Protein AF-0000000069708834 (afdb_homodimer)

Radius of gyration: 18.84 Å; Cα contacts (8 Å, |Δi|>4): 931; chains: 2; bounding box: 53×54×40 Å

Organism: NCBI:txid1604004

pLDDT: mean 95.76, std 3.75, range [79.62, 98.88]

Nearest PDB structures (foldseek):
  1u5w-assembly1_B  TM=9.305E-01  e=2.871E-18  Escherichia coli
  1u14-assembly1_A  TM=9.191E-01  e=1.392E-17  Salmonella enterica subsp. enterica serovar Typhimurium
  1u5w-assembly1_A  TM=9.156E-01  e=4.548E-17  Escherichia coli
  1u5w-assembly4_G  TM=9.096E-01  e=4.857E-17  Escherichia coli
  1zwy-assembly2_D  TM=8.555E-01  e=1.391E-15  Vibrio cholerae

InterPro domains:
  IPR002786 Inosine/xanthosine triphosphatase [MF_00648] (1-171)
  IPR002786 Inosine/xanthosine triphosphatase [TIGR00258] (5-166)
  IPR026533 Non-canonical purine NTP phosphatase/PRRC1 [PF01931] (3-168)
  IPR029001 Inosine triphosphate pyrophosphatase-like [G3DSA:3.90.950.10] (1-171)
  IPR029001 Inosine triphosphate pyrophosphatase-like [SSF52972] (1-168)
  IPR050299 YjjX NTPase [PTHR34699] (1-170)

Secondary structure (DSSP, 8-state):
-EEEES---HHHHHHHHHHHGGG-SEEEE-----SS-SS-BHHHHHHHHHHHHHHHHHHHHT-SEEEEEEEEEEE-TT--SEEEEEEEEEESSS-EEEEE--EEEPPHHHHHHHHTT--HHHHHHHHHT-S-GGGTTHHHHHHTTTSS-HHHHHHHHHHHHHGGGT-GGG-/-EEEES---HHHHHHHHHHHGGG-SEEEE-----SS-SS-BHHHHHHHHHHHHHHHHHHHHT-SEEEEEEEEEEE-TT--SEEEEEEEEEESSS-EEEEE--EEEPPHHHHHHHHTT--HHHHHHHHHT-S-GGGTTHHHHHHTTTSS-HHHHHHHHHHHHHGGGT-GGG-

Solvent-accessible surface area (backbone atoms only — not comparable to full-atom values): 16149 Å² total; per-residue (Å²): 72,37,35,12,28,21,38,74,52,64,48,61,48,52,14,44,47,64,49,51,45,85,59,40,82,42,79,42,64,35,85,55,73,37,86,53,62,96,63,23,60,30,59,35,42,12,41,47,19,2,43,38,9,5,57,50,13,19,64,75,58,70,31,57,27,4,31,6,73,21,58,27,34,28,73,43,66,78,53,89,53,42,22,42,38,35,25,14,17,28,24,61,87,80,57,76,21,48,12,20,17,37,27,32,60,41,33,65,76,56,35,54,45,37,73,70,69,47,46,61,50,66,49,51,15,61,76,68,72,53,78,62,38,69,75,56,44,24,70,51,11,59,38,30,70,55,74,43,37,36,42,58,35,48,18,43,4,38,33,30,4,43,16,56,80,65,27,76,67,59,106,73,38,34,13,28,21,38,72,52,64,48,60,47,51,15,45,48,63,48,53,45,85,60,38,82,42,80,42,65,34,86,54,72,38,88,54,63,95,63,21,61,31,61,34,43,13,41,48,18,2,41,39,10,5,56,50,14,18,64,74,57,71,31,60,26,3,31,7,72,21,57,26,34,29,72,42,67,78,52,89,52,40,21,43,38,34,24,13,17,29,24,63,86,81,57,75,20,46,12,19,16,39,27,32,60,43,32,62,75,56,37,53,44,38,74,72,69,46,47,62,51,65,49,50,15,61,76,68,72,52,79,61,38,70,76,57,43,23,68,52,10,58,39,29,71,56,73,43,36,34,42,59,36,47,19,43,4,38,31,29,5,43,15,57,80,64,26,77,66,59,106

Sequence (342 aa):
MRVAVGSENPVKRAATERAVGDRAVAIDAVAVDSGVPDQPWGDEQTVQGARTRAERAVSVGGADRGVGIEGGVARVPGASGLFLVMWAAVTDGDAVGLGAGPRLELPDRIADRVEDGEELGPVMDDVLDTTGVAQREGAAGVLTDGIVTREDALYQAVAAAFARFLSDQYEMRVAVGSENPVKRAATERAVGDRAVAIDAVAVDSGVPDQPWGDEQTVQGARTRAERAVSVGGADRGVGIEGGVARVPGASGLFLVMWAAVTDGDAVGLGAGPRLELPDRIADRVEDGEELGPVMDDVLDTTGVAQREGAAGVLTDGIVTREDALYQAVAAAFARFLSDQYE

Structure (mmCIF, N/CA/C/O backbone):
data_AF-0000000069708834-model_v1
#
loop_
_entity.id
_entity.type
_entity.pdbx_description
1 polymer 'Probable inosine/xanthosine triphosphatase'
#
loop_
_atom_site.group_PDB
_atom_site.id
_atom_site.type_symbol
_atom_site.label_atom_id
_atom_site.label_alt_id
_atom_site.label_comp_id
_atom_site.label_asym_id
_atom_site.label_entity_id
_atom_site.label_seq_id
_atom_site.pdbx_PDB_ins_code
_atom_site.Cartn_x
_atom_site.Cartn_y
_atom_site.Cartn_z
_atom_site.occupancy
_atom_site.B_iso_or_equiv
_atom_site.auth_seq_id
_atom_site.auth_comp_id
_atom_site.auth_asym_id
_atom_site.auth_atom_id
_atom_site.pdbx_PDB_model_num
ATOM 1 N N . MET A 1 1 ? 3.65 -15.344 -21.047 1 94.75 1 MET A N 1
ATOM 2 C CA . MET A 1 1 ? 3.299 -16.391 -20.094 1 94.75 1 MET A CA 1
ATOM 3 C C . MET A 1 1 ? 1.791 -16.453 -19.875 1 94.75 1 MET A C 1
ATOM 5 O O . MET A 1 1 ? 1.08 -15.492 -20.188 1 94.75 1 MET A O 1
ATOM 9 N N . ARG A 1 2 ? 1.312 -17.578 -19.453 1 97.69 2 ARG A N 1
ATOM 10 C CA . ARG A 1 2 ? -0.084 -17.703 -19.047 1 97.69 2 ARG A CA 1
ATOM 11 C C . ARG A 1 2 ? -0.25 -17.453 -17.562 1 97.69 2 ARG A C 1
ATOM 13 O O . ARG A 1 2 ? 0.501 -17.984 -16.75 1 97.69 2 ARG A O 1
ATOM 20 N N . VAL A 1 3 ? -1.271 -16.609 -17.25 1 98.5 3 VAL A N 1
ATOM 21 C CA . VAL A 1 3 ? -1.513 -16.234 -15.859 1 98.5 3 VAL A CA 1
ATOM 22 C C . VAL A 1 3 ? -2.928 -16.656 -15.453 1 98.5 3 VAL A C 1
ATOM 24 O O . VAL A 1 3 ? -3.877 -16.469 -16.219 1 98.5 3 VAL A O 1
ATOM 27 N N . ALA A 1 4 ? -3.047 -17.281 -14.328 1 98.75 4 ALA A N 1
ATOM 28 C CA . ALA A 1 4 ? -4.352 -17.578 -13.75 1 98.75 4 ALA A CA 1
ATOM 29 C C . ALA A 1 4 ? -4.617 -16.734 -12.508 1 98.75 4 ALA A C 1
ATOM 31 O O . ALA A 1 4 ? -3.816 -16.734 -11.57 1 98.75 4 ALA A O 1
ATOM 32 N N . VAL A 1 5 ? -5.73 -16.047 -12.484 1 98.81 5 VAL A N 1
ATOM 33 C CA . VAL A 1 5 ? -6.141 -15.25 -11.336 1 98.81 5 VAL A CA 1
ATOM 34 C C . VAL A 1 5 ? -7.156 -16.031 -10.508 1 98.81 5 VAL A C 1
ATOM 36 O O . VAL A 1 5 ? -8.195 -16.453 -11.016 1 98.81 5 VAL A O 1
ATOM 39 N N . GLY A 1 6 ? -6.859 -16.234 -9.203 1 98.56 6 GLY A N 1
ATOM 40 C CA . GLY A 1 6 ? -7.719 -17 -8.32 1 98.56 6 GLY A CA 1
ATOM 41 C C . GLY A 1 6 ? -8.945 -16.234 -7.863 1 98.56 6 GLY A C 1
ATOM 42 O O . GLY A 1 6 ? -9.234 -16.188 -6.664 1 98.56 6 GLY A O 1
ATOM 43 N N . SER A 1 7 ? -9.648 -15.609 -8.727 1 97.44 7 SER A N 1
ATOM 44 C CA . SER A 1 7 ? -10.883 -14.859 -8.477 1 97.44 7 SER A CA 1
ATOM 45 C C . SER A 1 7 ? -11.609 -14.555 -9.781 1 97.44 7 SER A C 1
ATOM 47 O O . SER A 1 7 ? -10.984 -14.242 -10.797 1 97.44 7 SER A O 1
ATOM 49 N N . GLU A 1 8 ? -12.906 -14.516 -9.773 1 95.81 8 GLU A N 1
ATOM 50 C CA . GLU A 1 8 ? -13.695 -14.133 -10.945 1 95.81 8 GLU A CA 1
ATOM 51 C C . GLU A 1 8 ? -14.078 -12.656 -10.891 1 95.81 8 GLU A C 1
ATOM 53 O O . GLU A 1 8 ? -14.805 -12.172 -11.758 1 95.81 8 GLU A O 1
ATOM 58 N N . ASN A 1 9 ? -13.68 -11.969 -9.812 1 94.06 9 ASN A N 1
ATOM 59 C CA . ASN A 1 9 ? -13.898 -10.531 -9.719 1 94.06 9 ASN A CA 1
ATOM 60 C C . ASN A 1 9 ? -13.203 -9.781 -10.852 1 94.06 9 ASN A C 1
ATOM 62 O O . ASN A 1 9 ? -11.977 -9.836 -10.969 1 94.06 9 ASN A O 1
ATOM 66 N N . PRO A 1 10 ? -13.953 -9.047 -11.672 1 95.31 10 PRO A N 1
ATOM 67 C CA . PRO A 1 10 ? -13.359 -8.422 -12.852 1 95.31 10 PRO A CA 1
ATOM 68 C C . PRO A 1 10 ? -12.297 -7.383 -12.492 1 95.31 10 PRO A C 1
ATOM 70 O O . PRO A 1 10 ? -11.344 -7.18 -13.25 1 95.31 10 PRO A O 1
ATOM 73 N N . VAL A 1 11 ? -12.406 -6.707 -11.367 1 95.75 11 VAL A N 1
ATOM 74 C CA . VAL A 1 11 ? -11.445 -5.676 -10.969 1 95.75 11 VAL A CA 1
ATOM 75 C C . VAL A 1 11 ? -10.102 -6.32 -10.648 1 95.75 11 VAL A C 1
ATOM 77 O O . VAL A 1 11 ? -9.047 -5.762 -10.961 1 95.75 11 VAL A O 1
ATOM 80 N N . LYS A 1 12 ? -10.18 -7.52 -10.055 1 97.44 12 LYS A N 1
ATOM 81 C CA . LYS A 1 12 ? -8.953 -8.234 -9.727 1 97.44 12 LYS A CA 1
ATOM 82 C C . LYS A 1 12 ? -8.234 -8.711 -10.984 1 97.44 12 LYS A C 1
ATOM 84 O O . LYS A 1 12 ? -7.008 -8.648 -11.07 1 97.44 12 LYS A O 1
ATOM 89 N N . ARG A 1 13 ? -8.992 -9.18 -11.914 1 97.44 13 ARG A N 1
ATOM 90 C CA . ARG A 1 13 ? -8.406 -9.578 -13.188 1 97.44 13 ARG A CA 1
ATOM 91 C C . ARG A 1 13 ? -7.777 -8.383 -13.898 1 97.44 13 ARG A C 1
ATOM 93 O O . ARG A 1 13 ? -6.668 -8.492 -14.43 1 97.44 13 ARG A O 1
ATOM 100 N N . ALA A 1 14 ? -8.461 -7.246 -13.914 1 97.25 14 ALA A N 1
ATOM 101 C CA . ALA A 1 14 ? -7.961 -6.039 -14.57 1 97.25 14 ALA A CA 1
ATOM 102 C C . ALA A 1 14 ? -6.672 -5.551 -13.914 1 97.25 14 ALA A C 1
ATOM 104 O O . ALA A 1 14 ? -5.73 -5.152 -14.609 1 97.25 14 ALA A O 1
ATOM 105 N N . ALA A 1 15 ? -6.664 -5.555 -12.586 1 97.75 15 ALA A N 1
ATOM 106 C CA . ALA A 1 15 ? -5.465 -5.168 -11.852 1 97.75 15 ALA A CA 1
ATOM 107 C C . ALA A 1 15 ? -4.277 -6.047 -12.234 1 97.75 15 ALA A C 1
ATOM 109 O O . ALA A 1 15 ? -3.164 -5.555 -12.422 1 97.75 15 ALA A O 1
ATOM 110 N N . THR A 1 16 ? -4.543 -7.332 -12.391 1 98.56 16 THR A N 1
ATOM 111 C CA . THR A 1 16 ? -3.504 -8.289 -12.766 1 98.56 16 THR A CA 1
ATOM 112 C C . THR A 1 16 ? -3.014 -8.016 -14.188 1 98.56 16 THR A C 1
ATOM 114 O O . THR A 1 16 ? -1.809 -8 -14.438 1 98.56 16 THR A O 1
ATOM 117 N N . GLU A 1 17 ? -3.934 -7.816 -15.062 1 98 17 GLU A N 1
ATOM 118 C CA . GLU A 1 17 ? -3.596 -7.52 -16.453 1 98 17 GLU A CA 1
ATOM 119 C C . GLU A 1 17 ? -2.693 -6.293 -16.547 1 98 17 GLU A C 1
ATOM 121 O O . GLU A 1 17 ? -1.705 -6.305 -17.281 1 98 17 GLU A O 1
ATOM 126 N N . ARG A 1 18 ? -2.992 -5.309 -15.805 1 96.88 18 ARG A N 1
ATOM 127 C CA . ARG A 1 18 ? -2.197 -4.086 -15.805 1 96.88 18 ARG A CA 1
ATOM 128 C C . ARG A 1 18 ? -0.797 -4.34 -15.258 1 96.88 18 ARG A C 1
ATOM 130 O O . ARG A 1 18 ? 0.184 -3.799 -15.766 1 96.88 18 ARG A O 1
ATOM 137 N N . ALA A 1 19 ? -0.691 -5.113 -14.273 1 97.5 19 ALA A N 1
ATOM 138 C CA . ALA A 1 19 ? 0.583 -5.352 -13.602 1 97.5 19 ALA A CA 1
ATOM 139 C C . ALA A 1 19 ? 1.521 -6.176 -14.484 1 97.5 19 ALA A C 1
ATOM 141 O O . ALA A 1 19 ? 2.719 -5.895 -14.555 1 97.5 19 ALA A O 1
ATOM 142 N N . VAL A 1 20 ? 0.984 -7.16 -15.195 1 96.62 20 VAL A N 1
ATOM 143 C CA . VAL A 1 20 ? 1.834 -8.07 -15.945 1 96.62 20 VAL A CA 1
ATOM 144 C C . VAL A 1 20 ? 2.072 -7.516 -17.344 1 96.62 20 VAL A C 1
ATOM 146 O O . VAL A 1 20 ? 3.09 -7.816 -17.984 1 96.62 20 VAL A O 1
ATOM 149 N N . GLY A 1 21 ? 1.078 -6.805 -17.797 1 95.06 21 GLY A N 1
ATOM 150 C CA . GLY A 1 21 ? 1.213 -6.176 -19.109 1 95.06 21 GLY A CA 1
ATOM 151 C C . GLY A 1 21 ? 1.408 -7.176 -20.234 1 95.06 21 GLY A C 1
ATOM 152 O O . GLY A 1 21 ? 0.736 -8.211 -20.266 1 95.06 21 GLY A O 1
ATOM 153 N N . ASP A 1 22 ? 2.396 -6.863 -21.062 1 95.06 22 ASP A N 1
ATOM 154 C CA . ASP A 1 22 ? 2.604 -7.648 -22.266 1 95.06 22 ASP A CA 1
ATOM 155 C C . ASP A 1 22 ? 3.379 -8.93 -21.969 1 95.06 22 ASP A C 1
ATOM 157 O O . ASP A 1 22 ? 3.582 -9.766 -22.859 1 95.06 22 ASP A O 1
ATOM 161 N N . ARG A 1 23 ? 3.762 -9.117 -20.734 1 95.12 23 ARG A N 1
ATOM 162 C CA . ARG A 1 23 ? 4.477 -10.336 -20.359 1 95.12 23 ARG A CA 1
ATOM 163 C C . ARG A 1 23 ? 3.547 -11.539 -20.375 1 95.12 23 ARG A C 1
ATOM 165 O O . ARG A 1 23 ? 4.008 -12.688 -20.406 1 95.12 23 ARG A O 1
ATOM 172 N N . ALA A 1 24 ? 2.299 -11.258 -20.297 1 95.38 24 ALA A N 1
ATOM 173 C CA . ALA A 1 24 ? 1.318 -12.336 -20.328 1 95.38 24 ALA A CA 1
ATOM 174 C C . ALA A 1 24 ? 0.669 -12.445 -21.719 1 95.38 24 ALA A C 1
ATOM 176 O O . ALA A 1 24 ? 0.297 -11.438 -22.312 1 95.38 24 ALA A O 1
ATOM 177 N N . VAL A 1 25 ? 0.53 -13.688 -22.219 1 94.12 25 VAL A N 1
ATOM 178 C CA . VAL A 1 25 ? -0.141 -13.922 -23.484 1 94.12 25 VAL A CA 1
ATOM 179 C C . VAL A 1 25 ? -1.609 -14.258 -23.25 1 94.12 25 VAL A C 1
ATOM 181 O O . VAL A 1 25 ? -2.428 -14.195 -24.172 1 94.12 25 VAL A O 1
ATOM 184 N N . ALA A 1 26 ? -1.917 -14.648 -21.969 1 96.69 26 ALA A N 1
ATOM 185 C CA . ALA A 1 26 ? -3.283 -14.961 -21.547 1 96.69 26 ALA A CA 1
ATOM 186 C C . ALA A 1 26 ? -3.461 -14.789 -20.047 1 96.69 26 ALA A C 1
ATOM 188 O O . ALA A 1 26 ? -2.555 -15.0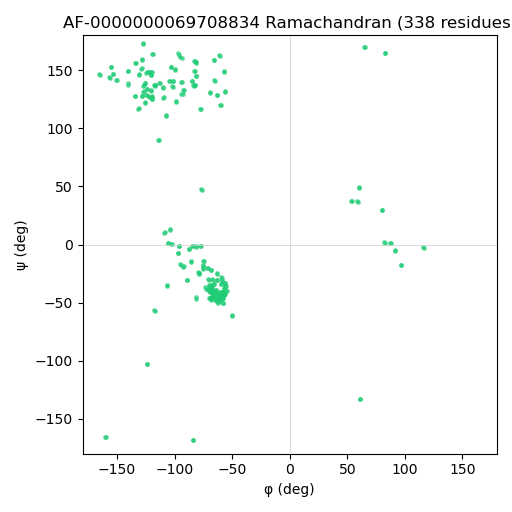94 -19.266 1 96.69 26 ALA A O 1
ATOM 189 N N . ILE A 1 27 ? -4.645 -14.312 -19.703 1 97.69 27 ILE A N 1
ATOM 190 C CA . ILE A 1 27 ? -5.027 -14.18 -18.297 1 97.69 27 ILE A CA 1
ATOM 191 C C . ILE A 1 27 ? -6.406 -14.797 -18.078 1 97.69 27 ILE A C 1
ATOM 193 O O . ILE A 1 27 ? -7.402 -14.328 -18.641 1 97.69 27 ILE A O 1
ATOM 197 N N . ASP A 1 28 ? -6.449 -15.797 -17.281 1 97.06 28 ASP A N 1
ATOM 198 C CA . ASP A 1 28 ? -7.703 -16.5 -17.016 1 97.06 28 ASP A CA 1
ATOM 199 C C . ASP A 1 28 ? -8.133 -16.297 -15.555 1 97.06 28 ASP A C 1
ATOM 201 O O . ASP A 1 28 ? -7.297 -16.297 -14.648 1 97.06 28 ASP A O 1
ATOM 205 N N . ALA A 1 29 ? -9.367 -16.094 -15.414 1 97.56 29 ALA A N 1
ATOM 206 C CA . ALA A 1 29 ? -9.945 -16.062 -14.078 1 97.56 29 ALA A CA 1
ATOM 207 C C . ALA A 1 29 ? -10.469 -17.438 -13.664 1 97.56 29 ALA A C 1
ATOM 209 O O . ALA A 1 29 ? -11.18 -18.094 -14.43 1 97.56 29 ALA A O 1
ATOM 210 N N . VAL A 1 30 ? -10.078 -17.859 -12.523 1 97.62 30 VAL A N 1
ATOM 211 C CA . VAL A 1 30 ? -10.555 -19.156 -12.039 1 97.62 30 VAL A CA 1
ATOM 212 C C . VAL A 1 30 ? -11.164 -18.984 -10.648 1 97.62 30 VAL A C 1
ATOM 214 O O . VAL A 1 30 ? -10.617 -18.266 -9.805 1 97.62 30 VAL A O 1
ATOM 217 N N . ALA A 1 31 ? -12.289 -19.641 -10.461 1 96.81 31 ALA A N 1
ATOM 218 C CA . ALA A 1 31 ? -12.93 -19.625 -9.148 1 96.81 31 ALA A CA 1
ATOM 219 C C . ALA A 1 31 ? -12.227 -20.578 -8.18 1 96.81 31 ALA A C 1
ATOM 221 O O . ALA A 1 31 ? -12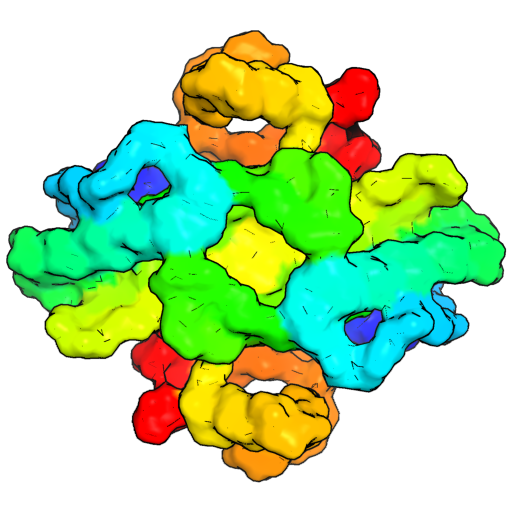.172 -21.781 -8.422 1 96.81 31 ALA A O 1
ATOM 222 N N . VAL A 1 32 ? -11.672 -20 -7.145 1 97.81 32 VAL A N 1
ATOM 223 C CA . VAL A 1 32 ? -11.047 -20.828 -6.117 1 97.81 32 VAL A CA 1
ATOM 224 C C . VAL A 1 32 ? -11.469 -20.344 -4.734 1 97.81 32 VAL A C 1
ATOM 226 O O . VAL A 1 32 ? -11.859 -19.188 -4.566 1 97.81 32 VAL A O 1
ATOM 229 N N . ASP A 1 33 ? -11.391 -21.266 -3.77 1 97.06 33 ASP A N 1
ATOM 230 C CA . ASP A 1 33 ? -11.617 -20.906 -2.373 1 97.06 33 ASP A CA 1
ATOM 231 C C . ASP A 1 33 ? -10.344 -20.344 -1.739 1 97.06 33 ASP A C 1
ATOM 233 O O . ASP A 1 33 ? -9.258 -20.891 -1.924 1 97.06 33 ASP A O 1
ATOM 237 N N . SER A 1 34 ? -10.453 -19.297 -0.973 1 97.5 34 SER A N 1
ATOM 238 C CA . SER A 1 34 ? -9.281 -18.656 -0.382 1 97.5 34 SER A CA 1
ATOM 239 C C . SER A 1 34 ? -8.797 -19.406 0.847 1 97.5 34 SER A C 1
ATOM 241 O O . SER A 1 34 ? -7.645 -19.266 1.26 1 97.5 34 SER A O 1
ATOM 243 N N . GLY A 1 35 ? -9.68 -20.141 1.467 1 97.94 35 GLY A N 1
ATOM 244 C CA . GLY A 1 35 ? -9.352 -20.859 2.682 1 97.94 35 GLY A CA 1
ATOM 245 C C . GLY A 1 35 ? -9.406 -20 3.93 1 97.94 35 GLY A C 1
ATOM 246 O O . GLY A 1 35 ? -9.094 -20.469 5.027 1 97.94 35 GLY A O 1
ATOM 247 N N . VAL A 1 36 ? -9.781 -18.703 3.82 1 98.25 36 VAL A N 1
ATOM 248 C CA . VAL A 1 36 ? -9.961 -17.797 4.953 1 98.25 36 VAL A CA 1
ATOM 249 C C . VAL A 1 36 ? -11.398 -17.297 4.996 1 98.25 36 VAL A C 1
ATOM 251 O O . VAL A 1 36 ? -12.141 -17.438 4.02 1 98.25 36 VAL A O 1
ATOM 254 N N . PRO A 1 37 ? -11.805 -16.734 6.133 1 96.88 37 PRO A N 1
ATOM 255 C CA . PRO A 1 37 ? -13.172 -16.219 6.23 1 96.88 37 PRO A CA 1
ATOM 256 C C . PRO A 1 37 ? -13.469 -15.117 5.211 1 96.88 37 PRO A C 1
ATOM 258 O O . PRO A 1 37 ? -12.539 -14.508 4.68 1 96.88 37 PRO A O 1
ATOM 261 N N . ASP A 1 38 ? -14.719 -14.812 4.949 1 94.69 38 ASP A N 1
ATOM 262 C CA . ASP A 1 38 ? -15.148 -13.797 4 1 94.69 38 ASP A CA 1
ATOM 263 C C . ASP A 1 38 ? -14.586 -12.422 4.371 1 94.69 38 ASP A C 1
ATOM 265 O O . ASP A 1 38 ? -14.328 -11.594 3.498 1 94.69 38 ASP A O 1
ATOM 269 N N . GLN A 1 39 ? -14.422 -12.242 5.703 1 97.56 39 GLN A N 1
ATOM 270 C CA . GLN A 1 39 ? -13.797 -11.039 6.219 1 97.56 39 GLN A CA 1
ATOM 271 C C . GLN A 1 39 ? -12.461 -11.352 6.891 1 97.56 39 GLN A C 1
ATOM 273 O O . GLN A 1 39 ? -12.406 -11.555 8.109 1 97.56 39 GLN A O 1
ATOM 278 N N . PRO A 1 40 ? -11.422 -11.312 6.074 1 98.19 40 PRO A N 1
ATOM 279 C CA . PRO A 1 40 ? -10.117 -11.562 6.688 1 98.19 40 PRO A CA 1
ATOM 280 C C . PRO A 1 40 ? -9.719 -10.469 7.684 1 98.19 40 PRO A C 1
ATOM 282 O O . PRO A 1 40 ? -9.961 -9.289 7.441 1 98.19 40 PRO A O 1
ATOM 285 N N . TRP A 1 41 ? -9.086 -10.906 8.805 1 98.25 41 TRP A N 1
ATOM 286 C CA . TRP A 1 41 ? -8.625 -10.008 9.852 1 98.25 41 TRP A CA 1
ATOM 287 C C . TRP A 1 41 ? -7.113 -10.117 10.031 1 98.25 41 TRP A C 1
ATOM 289 O O . TRP A 1 41 ? -6.582 -11.203 10.273 1 98.25 41 TRP A O 1
ATOM 299 N N . GLY A 1 42 ? -6.508 -8.922 9.914 1 97.69 42 GLY A N 1
ATOM 300 C CA . GLY A 1 42 ? -5.062 -8.891 10.07 1 97.69 42 GLY A CA 1
ATOM 301 C C . GLY A 1 42 ? -4.312 -9.258 8.805 1 97.69 42 GLY A C 1
ATOM 302 O O . GLY A 1 42 ? -4.887 -9.844 7.883 1 97.69 42 GLY A O 1
ATOM 303 N N . ASP A 1 43 ? -3.049 -8.93 8.828 1 98 43 ASP A N 1
ATOM 304 C CA . ASP A 1 43 ? -2.215 -9.227 7.668 1 98 43 ASP A CA 1
ATOM 305 C C . ASP A 1 43 ? -2.027 -10.727 7.492 1 98 43 ASP A C 1
ATOM 307 O O . ASP A 1 43 ? -2.018 -11.234 6.367 1 98 43 ASP A O 1
ATOM 311 N N . GLU A 1 44 ? -1.894 -11.422 8.578 1 98 44 GLU A N 1
ATOM 312 C CA . GLU A 1 44 ? -1.617 -12.852 8.508 1 98 44 GLU A CA 1
ATOM 313 C C . GLU A 1 44 ? -2.707 -13.586 7.734 1 98 44 GLU A C 1
ATOM 315 O O . GLU A 1 44 ? -2.414 -14.32 6.785 1 98 44 GLU A O 1
ATOM 320 N N . GLN A 1 45 ? -3.943 -13.344 8.109 1 98.44 45 GLN A N 1
ATOM 321 C CA . GLN A 1 45 ? -5.062 -14.008 7.449 1 98.44 45 GLN A CA 1
ATOM 322 C C . GLN A 1 45 ? -5.203 -13.539 6.004 1 98.44 45 GLN A C 1
ATOM 324 O O . GLN A 1 45 ? -5.551 -14.32 5.121 1 98.44 45 GLN 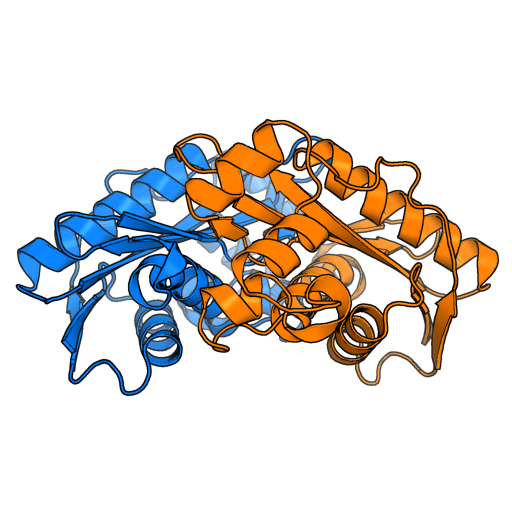A O 1
ATOM 329 N N . THR A 1 46 ? -4.988 -12.289 5.742 1 98.62 46 THR A N 1
ATOM 330 C CA . THR A 1 46 ? -5.129 -11.734 4.398 1 98.62 46 THR A CA 1
ATOM 331 C C . THR A 1 46 ? -4.047 -12.281 3.475 1 98.62 46 THR A C 1
ATOM 333 O O . THR A 1 46 ? -4.324 -12.641 2.33 1 98.62 46 THR A O 1
ATOM 336 N N . VAL A 1 47 ? -2.816 -12.383 4.02 1 98.69 47 VAL A N 1
ATOM 337 C CA . VAL A 1 47 ? -1.714 -12.977 3.271 1 98.69 47 VAL A CA 1
ATOM 338 C C . VAL A 1 47 ? -2.031 -14.438 2.965 1 98.69 47 VAL A C 1
ATOM 340 O O . VAL A 1 47 ? -1.828 -14.906 1.839 1 98.69 47 VAL A O 1
ATOM 343 N N . GLN A 1 48 ? -2.512 -15.125 3.959 1 98.62 48 GLN A N 1
ATOM 344 C CA . GLN A 1 48 ? -2.85 -16.531 3.768 1 98.62 48 GLN A CA 1
ATOM 345 C C . GLN A 1 48 ? -3.881 -16.703 2.656 1 98.62 48 GLN A C 1
ATOM 347 O O . GLN A 1 48 ? -3.756 -17.609 1.819 1 98.62 48 GLN A O 1
ATOM 352 N N . GLY A 1 49 ? -4.914 -15.883 2.684 1 98.75 49 GLY A N 1
ATOM 353 C CA . GLY A 1 49 ? -5.922 -15.945 1.637 1 98.75 49 GLY A CA 1
ATOM 354 C C . GLY A 1 49 ? -5.355 -15.703 0.25 1 98.75 49 GLY A C 1
ATOM 355 O O . GLY A 1 49 ? -5.672 -16.438 -0.69 1 98.75 49 GLY A O 1
ATOM 356 N N . ALA A 1 50 ? -4.531 -14.672 0.117 1 98.75 50 ALA A N 1
ATOM 357 C CA . ALA A 1 50 ? -3.908 -14.359 -1.165 1 98.75 50 ALA A CA 1
ATOM 358 C C . ALA A 1 50 ? -3.043 -15.516 -1.656 1 98.75 50 ALA A C 1
ATOM 360 O O . ALA A 1 50 ? -3.105 -15.891 -2.828 1 98.75 50 ALA A O 1
ATOM 361 N N . ARG A 1 51 ? -2.23 -16.078 -0.759 1 98.62 51 ARG A N 1
ATOM 362 C CA . ARG A 1 51 ? -1.353 -17.188 -1.105 1 98.62 51 ARG A CA 1
ATOM 363 C C . ARG A 1 51 ? -2.158 -18.406 -1.573 1 98.62 51 ARG A C 1
ATOM 365 O O . ARG A 1 51 ? -1.832 -19.016 -2.59 1 98.62 51 ARG A O 1
ATOM 372 N N . THR A 1 52 ? -3.178 -18.75 -0.8 1 98.75 52 THR A N 1
ATOM 373 C CA . THR A 1 52 ? -4 -19.906 -1.127 1 98.75 52 THR A CA 1
ATOM 374 C C . THR A 1 52 ? -4.652 -19.734 -2.496 1 98.75 52 THR A C 1
ATOM 376 O O . THR A 1 52 ? -4.633 -20.656 -3.316 1 98.75 52 THR A O 1
ATOM 379 N N . ARG A 1 53 ? -5.188 -18.516 -2.746 1 98.81 53 ARG A N 1
ATOM 380 C CA . ARG A 1 53 ? -5.812 -18.25 -4.039 1 98.81 53 ARG A CA 1
ATOM 381 C C . ARG A 1 53 ? -4.809 -18.406 -5.172 1 98.81 53 ARG A C 1
ATOM 383 O O . ARG A 1 53 ? -5.129 -18.984 -6.219 1 98.81 53 ARG A O 1
ATOM 390 N N . ALA A 1 54 ? -3.625 -17.938 -5.012 1 98.81 54 ALA A N 1
ATOM 391 C CA . ALA A 1 54 ? -2.594 -18 -6.043 1 98.81 54 ALA A CA 1
ATOM 392 C C . ALA A 1 54 ? -2.207 -19.453 -6.336 1 98.81 54 ALA A C 1
ATOM 394 O O . ALA A 1 54 ? -2.139 -19.859 -7.496 1 98.81 54 ALA A O 1
ATOM 395 N N . GLU A 1 55 ? -1.96 -20.203 -5.305 1 98.56 55 GLU A N 1
ATOM 396 C CA . GLU A 1 55 ? -1.525 -21.594 -5.43 1 98.56 55 GLU A CA 1
ATOM 397 C C . GLU A 1 55 ? -2.604 -22.453 -6.086 1 98.56 55 GLU A C 1
ATOM 399 O O . GLU A 1 55 ? -2.305 -23.266 -6.957 1 98.56 55 GLU A O 1
ATOM 404 N N . ARG A 1 56 ? -3.795 -22.25 -5.695 1 98.62 56 ARG A N 1
ATOM 405 C CA . ARG A 1 56 ? -4.891 -23 -6.297 1 98.62 56 ARG A CA 1
ATOM 406 C C . ARG A 1 56 ? -5.098 -22.594 -7.754 1 98.62 56 ARG A C 1
ATOM 408 O O . ARG A 1 56 ? -5.402 -23.422 -8.602 1 98.62 56 ARG A O 1
ATOM 415 N N . ALA A 1 57 ? -4.93 -21.281 -7.988 1 98.56 57 ALA A N 1
ATOM 416 C CA . ALA A 1 57 ? -5.137 -20.781 -9.344 1 98.56 57 ALA A CA 1
ATOM 417 C C . ALA A 1 57 ? -4.141 -21.391 -10.312 1 98.56 57 ALA A C 1
ATOM 419 O O . ALA A 1 57 ? -4.516 -21.844 -11.406 1 98.56 57 ALA A O 1
ATOM 420 N N . VAL A 1 58 ? -2.916 -21.406 -9.922 1 97.5 58 VAL A N 1
ATOM 421 C CA . VAL A 1 58 ? -1.886 -21.922 -10.82 1 97.5 58 VAL A CA 1
ATOM 422 C C . VAL A 1 58 ? -2.121 -23.406 -11.086 1 97.5 58 VAL A C 1
ATOM 424 O O . VAL A 1 58 ? -1.918 -23.875 -12.203 1 97.5 58 VAL A O 1
ATOM 427 N N . SER A 1 59 ? -2.521 -24.156 -10.109 1 95.62 59 SER A N 1
ATOM 428 C CA . SER A 1 59 ? -2.768 -25.594 -10.227 1 95.62 59 SER A CA 1
ATOM 429 C C . SER A 1 59 ? -3.988 -25.875 -11.102 1 95.62 59 SER A C 1
ATOM 431 O O . SER A 1 59 ? -3.92 -26.672 -12.031 1 95.62 59 SER A O 1
ATOM 433 N N . VAL A 1 60 ? -5.09 -25.156 -10.875 1 91 60 VAL A N 1
ATOM 434 C CA . VAL A 1 60 ? -6.359 -25.375 -11.562 1 91 60 VAL A CA 1
ATOM 435 C C . VAL A 1 60 ? -6.266 -24.891 -13.008 1 91 60 VAL A C 1
ATOM 437 O O . VAL A 1 60 ? -6.797 -25.531 -13.922 1 91 60 VAL A O 1
ATOM 440 N N . GLY A 1 61 ? -5.59 -23.828 -13.18 1 88.19 61 GLY A N 1
ATOM 441 C CA . GLY A 1 61 ? -5.535 -23.203 -14.492 1 88.19 61 GLY A CA 1
ATOM 442 C C . GLY A 1 61 ? -4.457 -23.781 -15.383 1 88.19 61 GLY A C 1
ATOM 443 O O . GLY A 1 61 ? -4.449 -23.547 -16.594 1 88.19 61 GLY A O 1
ATOM 444 N N . GLY A 1 62 ? -3.537 -24.547 -14.781 1 92.56 62 GLY A N 1
ATOM 445 C CA . GLY A 1 62 ? -2.4 -25.016 -15.555 1 92.56 62 GLY A CA 1
ATOM 446 C C . GLY A 1 62 ? -1.578 -23.891 -16.156 1 92.56 62 GLY A C 1
ATOM 447 O O . GLY A 1 62 ? -1.216 -23.938 -17.328 1 92.56 62 GLY A O 1
ATOM 448 N N . ALA A 1 63 ? -1.438 -22.781 -15.391 1 97.44 63 ALA A N 1
ATOM 449 C CA . ALA A 1 63 ? -0.793 -21.578 -15.883 1 97.44 63 ALA A CA 1
ATOM 450 C C . ALA A 1 63 ? 0.669 -21.516 -15.445 1 97.44 63 ALA A C 1
ATOM 452 O O . ALA A 1 63 ? 1.109 -22.312 -14.617 1 97.44 63 ALA A O 1
ATOM 453 N N . ASP A 1 64 ? 1.385 -20.656 -16.094 1 98.12 64 ASP A N 1
ATOM 454 C CA . ASP A 1 64 ? 2.775 -20.438 -15.703 1 98.12 64 ASP A CA 1
ATOM 455 C C . ASP A 1 64 ? 2.863 -19.703 -14.367 1 98.12 64 ASP A C 1
ATOM 457 O O . ASP A 1 64 ? 3.82 -19.891 -13.617 1 98.12 64 ASP A O 1
ATOM 461 N N . ARG A 1 65 ? 1.823 -18.875 -14.117 1 98.44 65 ARG A N 1
ATOM 462 C CA . ARG A 1 65 ? 1.759 -18.109 -12.875 1 98.44 65 ARG A CA 1
ATOM 463 C C . ARG A 1 65 ? 0.334 -18.062 -12.336 1 98.44 65 ARG A C 1
ATOM 465 O O . ARG A 1 65 ? -0.623 -17.938 -13.109 1 98.44 65 ARG A O 1
ATOM 472 N N . GLY A 1 66 ? 0.226 -18.203 -11.055 1 98.75 66 GLY A N 1
ATOM 473 C CA . GLY A 1 66 ? -1.014 -17.938 -10.344 1 98.75 66 GLY A CA 1
ATOM 474 C C . GLY A 1 66 ? -0.981 -16.625 -9.57 1 98.75 66 GLY A C 1
ATOM 475 O O . GLY A 1 66 ? 0.038 -16.281 -8.969 1 98.75 66 GLY A O 1
ATOM 476 N N . VAL A 1 67 ? -2.088 -15.938 -9.602 1 98.88 67 VAL A N 1
ATOM 477 C CA . VAL A 1 67 ? -2.221 -14.68 -8.859 1 98.88 67 VAL A CA 1
ATOM 478 C C . VAL A 1 67 ? -3.393 -14.773 -7.887 1 98.88 67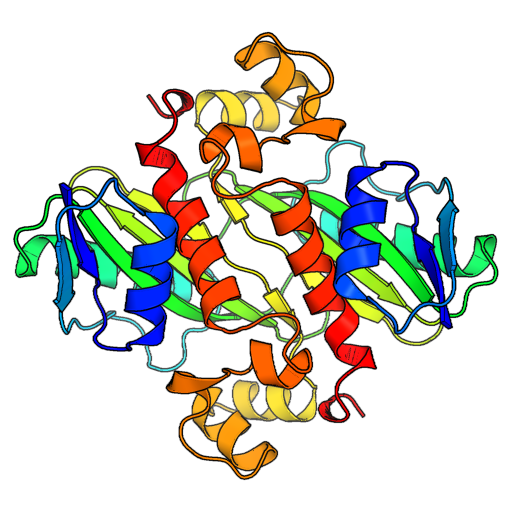 VAL A C 1
ATOM 480 O O . VAL A 1 67 ? -4.492 -15.18 -8.266 1 98.88 67 VAL A O 1
ATOM 483 N N . GLY A 1 68 ? -3.137 -14.484 -6.656 1 98.88 68 GLY A N 1
ATOM 484 C CA . GLY A 1 68 ? -4.16 -14.328 -5.637 1 98.88 68 GLY A CA 1
ATOM 485 C C . GLY A 1 68 ? -4.207 -12.93 -5.047 1 98.88 68 GLY A C 1
ATOM 486 O O . GLY A 1 68 ? -3.166 -12.312 -4.805 1 98.88 68 GLY A O 1
ATOM 487 N N . ILE A 1 69 ? -5.41 -12.406 -4.871 1 98.81 69 ILE A N 1
ATOM 488 C CA . ILE A 1 69 ? -5.641 -11.102 -4.266 1 98.81 69 ILE A CA 1
ATOM 489 C C . ILE A 1 69 ? -6.66 -11.234 -3.133 1 98.81 69 ILE A C 1
ATOM 491 O O . ILE A 1 69 ? -7.715 -11.844 -3.309 1 98.81 69 ILE A O 1
ATOM 495 N N . GLU A 1 70 ? -6.328 -10.75 -1.98 1 98.38 70 GLU A N 1
ATOM 496 C CA . GLU A 1 70 ? -7.207 -10.836 -0.818 1 98.38 70 GLU A CA 1
ATOM 497 C C . GLU A 1 70 ? -7.27 -9.5 -0.078 1 98.38 70 GLU A C 1
ATOM 499 O O . GLU A 1 70 ? -6.242 -8.852 0.126 1 98.38 70 GLU A O 1
ATOM 504 N N . GLY A 1 71 ? -8.43 -9.031 0.159 1 97.44 71 GLY A N 1
ATOM 505 C CA . GLY A 1 71 ? -8.648 -7.867 1.005 1 97.44 71 GLY A CA 1
ATOM 506 C C . GLY A 1 71 ? -9.07 -8.227 2.416 1 97.44 71 GLY A C 1
ATOM 507 O O . GLY A 1 71 ? -9.703 -9.258 2.637 1 97.44 71 GLY A O 1
ATOM 508 N N . GLY A 1 72 ? -8.719 -7.398 3.293 1 98 72 GLY A N 1
ATOM 509 C CA . GLY A 1 72 ? -9.094 -7.547 4.688 1 98 72 GLY A CA 1
ATOM 510 C C . GLY A 1 72 ? -9.008 -6.25 5.473 1 98 72 GLY A C 1
ATOM 511 O O . GLY A 1 72 ? -9.031 -5.164 4.891 1 98 72 GLY A O 1
ATOM 512 N N . VAL A 1 73 ? -9.055 -6.391 6.785 1 98.62 73 VAL A N 1
ATOM 513 C CA . VAL A 1 73 ? -8.883 -5.25 7.684 1 98.62 73 VAL A CA 1
ATOM 514 C C . VAL A 1 73 ? -7.816 -5.574 8.727 1 98.62 73 VAL A C 1
ATOM 516 O O . VAL A 1 73 ? -7.566 -6.742 9.031 1 98.62 73 VAL A O 1
ATOM 519 N N . ALA A 1 74 ? -7.172 -4.547 9.18 1 98.25 74 ALA A N 1
ATOM 520 C CA . ALA A 1 74 ? -6.133 -4.777 10.18 1 98.25 74 ALA A CA 1
ATOM 521 C C . ALA A 1 74 ? -5.93 -3.545 11.055 1 98.25 74 ALA A C 1
ATOM 523 O O . ALA A 1 74 ? -6.098 -2.412 10.594 1 98.25 74 ALA A O 1
ATOM 524 N N . ARG A 1 75 ? -5.613 -3.781 12.273 1 97 75 ARG A N 1
ATOM 525 C CA . ARG A 1 75 ? -5.043 -2.73 13.109 1 97 75 ARG A CA 1
ATOM 526 C C . ARG A 1 75 ? -3.543 -2.596 12.875 1 97 75 ARG A C 1
ATOM 528 O O . ARG A 1 75 ? -2.885 -3.555 12.469 1 97 75 ARG A O 1
ATOM 535 N N . VAL A 1 76 ? -3.08 -1.447 13.023 1 94.69 76 VAL A N 1
ATOM 536 C CA . VAL A 1 76 ? -1.671 -1.153 12.781 1 94.69 76 VAL A CA 1
ATOM 537 C C . VAL A 1 76 ? -1.027 -0.625 14.062 1 94.69 76 VAL A C 1
ATOM 539 O O . VAL A 1 76 ? -1.511 0.343 14.656 1 94.69 76 VAL A O 1
ATOM 542 N N . PRO A 1 77 ? 0.086 -1.269 14.43 1 92 77 PRO A N 1
ATOM 543 C CA . PRO A 1 77 ? 0.793 -0.702 15.586 1 92 77 PRO A CA 1
ATOM 544 C C . PRO A 1 77 ? 1.161 0.767 15.383 1 92 77 PRO A C 1
ATOM 546 O O . PRO A 1 77 ? 1.646 1.146 14.312 1 92 77 PRO A O 1
ATOM 549 N N . GLY A 1 78 ? 0.879 1.603 16.359 1 89.44 78 GLY A N 1
ATOM 550 C CA . GLY A 1 78 ? 1.212 3.016 16.281 1 89.44 78 GLY A CA 1
ATOM 551 C C . GLY A 1 78 ? 0.095 3.861 15.695 1 89.44 78 GLY A C 1
ATOM 552 O O . GLY A 1 78 ? 0.207 5.09 15.633 1 89.44 78 GLY A O 1
ATOM 553 N N . ALA A 1 79 ? -0.934 3.186 15.266 1 92.25 79 ALA A N 1
ATOM 554 C CA . ALA A 1 79 ? -2.117 3.885 14.773 1 92.25 79 ALA A CA 1
ATOM 555 C C . ALA A 1 79 ? -3.371 3.436 15.516 1 92.25 79 ALA A C 1
ATOM 557 O O . ALA A 1 79 ? -3.469 2.281 15.945 1 92.25 79 ALA A O 1
ATOM 558 N N . SER A 1 80 ? -4.305 4.23 15.719 1 89.62 80 SER A N 1
ATOM 559 C CA . SER A 1 80 ? -5.488 3.891 16.5 1 89.62 80 SER A CA 1
ATOM 560 C C . SER A 1 80 ? -6.602 3.352 15.609 1 89.62 80 SER A C 1
ATOM 562 O O . SER A 1 80 ? -7.449 2.58 16.062 1 89.62 80 SER A O 1
ATOM 564 N N . GLY A 1 81 ? -6.621 3.531 14.445 1 93.75 81 GLY A N 1
ATOM 565 C CA . GLY A 1 81 ? -7.754 3.199 13.602 1 93.75 81 GLY A CA 1
ATOM 566 C C . GLY A 1 81 ? -7.637 1.83 12.953 1 93.75 81 GLY A C 1
ATOM 567 O O . GLY A 1 81 ? -6.617 1.151 13.109 1 93.75 81 GLY A O 1
ATOM 568 N N . LEU A 1 82 ? -8.836 1.308 12.484 1 98.12 82 LEU A N 1
ATOM 569 C CA . LEU A 1 82 ? -8.875 0.114 11.648 1 98.12 82 LEU A CA 1
ATOM 570 C C . LEU A 1 82 ? -8.602 0.463 10.188 1 98.12 82 LEU A C 1
ATOM 572 O O . LEU A 1 82 ? -9.109 1.463 9.672 1 98.12 82 LEU A O 1
ATOM 576 N N . PHE A 1 83 ? -7.805 -0.345 9.547 1 98.62 83 PHE A N 1
ATOM 577 C CA . PHE A 1 83 ? -7.398 -0.034 8.18 1 98.62 83 PHE A CA 1
ATOM 578 C C . PHE A 1 83 ? -7.898 -1.098 7.211 1 98.62 83 PHE A C 1
ATOM 580 O O . PHE A 1 83 ? -7.875 -2.291 7.523 1 98.62 83 PHE A O 1
ATOM 587 N N . LEU A 1 84 ? -8.414 -0.653 6.066 1 98.38 84 LEU A N 1
ATOM 588 C CA . LEU A 1 84 ? -8.492 -1.521 4.895 1 98.38 84 LEU A CA 1
ATOM 589 C C . LEU A 1 84 ? -7.098 -1.938 4.434 1 98.38 84 LEU A C 1
ATOM 591 O O . LEU A 1 84 ? -6.211 -1.096 4.289 1 98.38 84 LEU A O 1
ATOM 595 N N . VAL A 1 85 ? -6.875 -3.244 4.254 1 98.44 85 VAL A N 1
ATOM 596 C CA . VAL A 1 85 ? -5.609 -3.754 3.736 1 98.44 85 VAL A CA 1
ATOM 597 C C . VAL A 1 85 ? -5.875 -4.699 2.566 1 98.44 85 VAL A C 1
ATOM 599 O O . VAL A 1 85 ? -6.996 -5.184 2.393 1 98.44 85 VAL A O 1
ATOM 602 N N . MET A 1 86 ? -4.887 -4.906 1.75 1 98.62 86 MET A N 1
ATOM 603 C CA . MET A 1 86 ? -4.977 -5.855 0.643 1 98.62 86 MET A CA 1
ATOM 604 C C . MET A 1 86 ? -3.605 -6.438 0.313 1 98.62 86 MET A C 1
ATOM 606 O O . MET A 1 86 ? -2.598 -5.73 0.373 1 98.62 86 MET A O 1
ATOM 610 N N . TRP A 1 87 ? -3.617 -7.672 0.004 1 98.75 87 TRP A N 1
ATOM 611 C CA . TRP A 1 87 ? -2.4 -8.406 -0.33 1 98.75 87 TRP A CA 1
ATOM 612 C C . TRP A 1 87 ? -2.578 -9.188 -1.626 1 98.75 87 TRP A C 1
ATOM 614 O O . TRP A 1 87 ? -3.672 -9.68 -1.922 1 98.75 87 TRP A O 1
ATOM 624 N N . ALA A 1 88 ? -1.531 -9.297 -2.338 1 98.88 88 ALA A N 1
ATOM 625 C CA . ALA A 1 88 ? -1.449 -10.18 -3.502 1 98.88 88 ALA A CA 1
ATOM 626 C C . ALA A 1 88 ? -0.308 -11.18 -3.355 1 98.88 88 ALA A C 1
ATOM 628 O O . ALA A 1 88 ? 0.691 -10.898 -2.689 1 98.88 88 ALA A O 1
ATOM 629 N N . ALA A 1 89 ? -0.515 -12.297 -3.914 1 98.81 89 ALA A N 1
ATOM 630 C CA . ALA A 1 89 ? 0.513 -13.32 -4.082 1 98.81 89 ALA A CA 1
ATOM 631 C C . ALA A 1 89 ? 0.631 -13.742 -5.543 1 98.81 89 ALA A C 1
ATOM 633 O O . ALA A 1 89 ? -0.374 -13.844 -6.25 1 98.81 89 ALA A O 1
ATOM 634 N N . VAL A 1 90 ? 1.829 -13.922 -5.988 1 98.69 90 VAL A N 1
ATOM 635 C CA . VAL A 1 90 ? 2.117 -14.484 -7.305 1 98.69 90 VAL A CA 1
ATOM 636 C C . VAL A 1 90 ? 3.016 -15.711 -7.16 1 98.69 90 VAL A C 1
ATOM 638 O O . VAL A 1 90 ? 3.998 -15.68 -6.414 1 98.69 90 VAL A O 1
ATOM 641 N N . THR A 1 91 ? 2.701 -16.812 -7.848 1 98.5 91 THR A N 1
ATOM 642 C CA . THR A 1 91 ? 3.512 -18.016 -7.711 1 98.5 91 THR A CA 1
ATOM 643 C C . THR A 1 91 ? 3.686 -18.703 -9.062 1 98.5 91 THR A C 1
ATOM 645 O O . THR A 1 91 ? 2.828 -18.578 -9.938 1 98.5 91 THR A O 1
ATOM 648 N N . ASP A 1 92 ? 4.785 -19.328 -9.203 1 97.5 92 ASP A N 1
ATOM 649 C CA . ASP A 1 92 ? 5.008 -20.188 -10.352 1 97.5 92 ASP A CA 1
ATOM 650 C C . ASP A 1 92 ? 4.883 -21.672 -9.961 1 97.5 92 ASP A C 1
ATOM 652 O O . ASP A 1 92 ? 5.27 -22.547 -10.727 1 97.5 92 ASP A O 1
ATOM 656 N N . GLY A 1 93 ? 4.355 -21.906 -8.789 1 96.81 93 GLY A N 1
ATOM 657 C CA . GLY A 1 93 ? 4.246 -23.266 -8.281 1 96.81 93 GLY A CA 1
ATOM 658 C C . GLY A 1 93 ? 5.383 -23.641 -7.348 1 96.81 93 GLY A C 1
ATOM 659 O O . GLY A 1 93 ? 5.27 -24.609 -6.582 1 96.81 93 GLY A O 1
ATOM 660 N N . ASP A 1 94 ? 6.457 -22.906 -7.371 1 95.56 94 ASP A N 1
ATOM 661 C CA . ASP A 1 94 ? 7.629 -23.172 -6.543 1 95.56 94 ASP A CA 1
ATOM 662 C C . ASP A 1 94 ? 7.887 -22 -5.582 1 95.56 94 ASP A C 1
ATOM 664 O O . ASP A 1 94 ? 7.883 -22.188 -4.363 1 95.56 94 ASP A O 1
ATOM 668 N N . ALA A 1 95 ? 8.047 -20.797 -6.168 1 96 95 ALA A N 1
ATOM 669 C CA . ALA A 1 95 ? 8.281 -19.594 -5.375 1 96 95 ALA A CA 1
ATOM 670 C C . ALA A 1 95 ? 7.016 -18.75 -5.266 1 96 95 ALA A C 1
ATOM 672 O O . ALA A 1 95 ? 6.141 -18.828 -6.129 1 96 95 ALA A O 1
ATOM 673 N N . VAL A 1 96 ? 6.93 -18 -4.188 1 97.5 96 VAL A N 1
ATOM 674 C CA . VAL A 1 96 ? 5.797 -17.109 -3.977 1 97.5 96 VAL A CA 1
ATOM 675 C C . VAL A 1 96 ? 6.301 -15.688 -3.715 1 97.5 96 VAL A C 1
ATOM 677 O O . VAL A 1 96 ? 7.164 -15.477 -2.859 1 97.5 96 VAL A O 1
ATOM 680 N N . GLY A 1 97 ? 5.855 -14.766 -4.555 1 98 97 GLY A N 1
ATOM 681 C CA . GLY A 1 97 ? 6.027 -13.352 -4.27 1 98 97 GLY A CA 1
ATOM 682 C C . GLY A 1 97 ? 4.828 -12.734 -3.574 1 98 97 GLY A C 1
ATOM 683 O O . GLY A 1 97 ? 3.684 -13.062 -3.893 1 98 97 GLY A O 1
ATOM 684 N N . LEU A 1 98 ? 5.102 -11.875 -2.605 1 98.62 98 LEU A N 1
ATOM 685 C CA . LEU A 1 98 ? 4.047 -11.188 -1.866 1 98.62 98 LEU A CA 1
ATOM 686 C C . LEU A 1 98 ? 4.176 -9.672 -2.023 1 98.62 98 LEU A C 1
ATOM 688 O O . LEU A 1 98 ? 5.285 -9.148 -2.133 1 98.62 98 LEU A O 1
ATOM 692 N N . GLY A 1 99 ? 3.078 -9.039 -2.047 1 98.56 99 GLY A N 1
ATOM 693 C CA . GLY A 1 99 ? 2.992 -7.586 -2.053 1 98.56 99 GLY A CA 1
ATOM 694 C C . GLY A 1 99 ? 1.682 -7.062 -1.497 1 98.56 99 GLY A C 1
ATOM 695 O O . GLY A 1 99 ? 0.664 -7.758 -1.534 1 98.56 99 GLY A O 1
ATOM 696 N N . ALA A 1 100 ? 1.717 -5.902 -0.98 1 98.62 100 ALA A N 1
ATOM 697 C CA . ALA A 1 100 ? 0.499 -5.273 -0.476 1 98.62 100 ALA A CA 1
ATOM 698 C C . ALA A 1 100 ? 0.218 -3.961 -1.201 1 98.62 100 ALA A C 1
ATOM 700 O O . ALA A 1 100 ? 1.14 -3.309 -1.694 1 98.62 100 ALA A O 1
ATOM 701 N N . GLY A 1 101 ? -1.046 -3.676 -1.323 1 98.5 101 GLY A N 1
ATOM 702 C CA . GLY A 1 101 ? -1.454 -2.35 -1.76 1 98.5 101 GLY A CA 1
ATOM 703 C C . GLY A 1 101 ? -1.519 -1.344 -0.626 1 98.5 101 GLY A C 1
ATOM 704 O O . GLY A 1 101 ? -0.972 -1.58 0.453 1 98.5 101 GLY A O 1
ATOM 705 N N . PRO A 1 102 ? -2.113 -0.214 -0.93 1 98.5 102 PRO A N 1
ATOM 706 C CA . PRO A 1 102 ? -2.213 0.828 0.094 1 98.5 102 PRO A CA 1
ATOM 707 C C . PRO A 1 102 ? -3.105 0.421 1.266 1 98.5 102 PRO A C 1
ATOM 709 O O . PRO A 1 102 ? -3.854 -0.555 1.167 1 98.5 102 PRO A O 1
ATOM 712 N N . ARG A 1 103 ? -2.889 1.081 2.344 1 98.44 103 ARG A N 1
ATOM 713 C CA . ARG A 1 103 ? -3.771 0.962 3.5 1 98.44 103 ARG A CA 1
ATOM 714 C C . ARG A 1 103 ? -4.566 2.246 3.715 1 98.44 103 ARG A C 1
ATOM 716 O O . ARG A 1 103 ? -4.016 3.346 3.623 1 98.44 103 ARG A O 1
ATOM 723 N N . LEU A 1 104 ? -5.82 2.096 3.965 1 98 104 LEU A N 1
ATOM 724 C CA . LEU A 1 104 ? -6.711 3.23 4.188 1 98 104 LEU A CA 1
ATOM 725 C C . LEU A 1 104 ? -7.426 3.105 5.527 1 98 104 LEU A C 1
ATOM 727 O O . LEU A 1 104 ? -8.031 2.07 5.82 1 98 104 LEU A O 1
ATOM 731 N N . GLU A 1 105 ? -7.332 4.152 6.277 1 97.88 105 GLU A N 1
ATOM 732 C CA . GLU A 1 105 ? -8.055 4.164 7.547 1 97.88 105 GLU A CA 1
ATOM 733 C C . GLU A 1 105 ? -9.562 4.227 7.328 1 97.88 105 GLU A C 1
ATOM 735 O O . GLU A 1 105 ? -10.047 5.027 6.527 1 97.88 105 GLU A O 1
ATOM 740 N N . LEU A 1 106 ? -10.234 3.332 8.023 1 97.88 106 LEU A N 1
ATOM 741 C CA . LEU A 1 106 ? -11.688 3.342 7.949 1 97.88 106 LEU A CA 1
ATOM 742 C C . LEU A 1 106 ? -12.281 4.332 8.945 1 97.88 106 LEU A C 1
ATOM 744 O O . LEU A 1 106 ? -11.781 4.457 10.07 1 97.88 106 LEU A O 1
ATOM 748 N N . PRO A 1 107 ? -13.344 5.043 8.523 1 96.75 107 PRO A N 1
ATOM 749 C CA . PRO A 1 107 ? -14.055 5.867 9.5 1 96.75 107 PRO A CA 1
ATOM 750 C C . PRO A 1 107 ? -14.562 5.062 10.695 1 96.75 107 PRO A C 1
ATOM 752 O O . PRO A 1 107 ? -14.938 3.896 10.539 1 96.75 107 PRO A O 1
ATOM 755 N N . ASP A 1 108 ? -14.625 5.727 11.836 1 95.38 108 ASP A N 1
ATOM 756 C CA . ASP A 1 108 ? -15 5.059 13.078 1 95.38 108 ASP A CA 1
ATOM 757 C C . ASP A 1 108 ? -16.359 4.363 12.938 1 95.38 108 ASP A C 1
ATOM 759 O O . ASP A 1 108 ? -16.531 3.234 13.406 1 95.38 108 ASP A O 1
ATOM 763 N N . ARG A 1 109 ? -17.266 4.969 12.273 1 94.31 109 ARG A N 1
ATOM 764 C CA . ARG A 1 109 ? -18.609 4.414 12.172 1 94.31 109 ARG A CA 1
ATOM 765 C C . ARG A 1 109 ? -18.609 3.119 11.359 1 94.31 109 ARG A C 1
ATOM 767 O O . ARG A 1 109 ? -19.438 2.234 11.594 1 94.31 109 ARG A O 1
ATOM 774 N N . ILE A 1 110 ? -17.719 3.027 10.453 1 96.56 110 ILE A N 1
ATOM 775 C CA . ILE A 1 110 ? -17.562 1.812 9.664 1 96.56 110 ILE A CA 1
ATOM 776 C C . ILE A 1 110 ? -16.75 0.789 10.445 1 96.56 110 ILE A C 1
ATOM 778 O O . ILE A 1 110 ? -17.141 -0.375 10.555 1 96.56 110 ILE A O 1
ATOM 782 N N . ALA A 1 111 ? -15.656 1.247 11.016 1 97.62 111 ALA A N 1
ATOM 783 C CA . ALA A 1 111 ? -14.758 0.388 11.781 1 97.62 111 ALA A CA 1
ATOM 784 C C . ALA A 1 111 ? -15.484 -0.301 12.93 1 97.62 111 ALA A C 1
ATOM 786 O O . ALA A 1 111 ? -15.281 -1.492 13.172 1 97.62 111 ALA A O 1
ATOM 787 N N . ASP A 1 112 ? -16.297 0.405 13.57 1 97.25 112 ASP A N 1
ATOM 788 C CA . ASP A 1 112 ? -17.031 -0.138 14.711 1 97.25 112 ASP A CA 1
ATOM 789 C C . ASP A 1 112 ? -17.906 -1.312 14.281 1 97.25 112 ASP A C 1
ATOM 791 O O . ASP A 1 112 ? -17.969 -2.334 14.969 1 97.25 112 ASP A O 1
ATOM 795 N N . ARG A 1 113 ? -18.547 -1.173 13.18 1 97.81 113 ARG A N 1
ATOM 796 C CA . ARG A 1 113 ? -19.422 -2.232 12.688 1 97.81 113 ARG A CA 1
ATOM 797 C C . ARG A 1 113 ? -18.625 -3.463 12.281 1 97.81 113 ARG A C 1
ATOM 799 O O . ARG A 1 113 ? -19.031 -4.594 12.555 1 97.81 113 ARG A O 1
ATOM 806 N N . VAL A 1 114 ? -17.516 -3.232 11.633 1 98 114 VAL A N 1
ATOM 807 C CA . VAL A 1 114 ? -16.656 -4.34 11.227 1 98 114 VAL A CA 1
ATOM 808 C C . VAL A 1 114 ? -16.125 -5.047 12.469 1 98 114 VAL A C 1
ATOM 810 O O . VAL A 1 114 ? -16.078 -6.281 12.516 1 98 114 VAL A O 1
ATOM 813 N N . GLU A 1 115 ? -15.719 -4.273 13.43 1 97.12 115 GLU A N 1
ATOM 814 C CA . GLU A 1 115 ? -15.211 -4.836 14.68 1 97.12 115 GLU A CA 1
ATOM 815 C C . GLU A 1 115 ? -16.297 -5.629 15.414 1 97.12 115 GLU A C 1
ATOM 817 O O . GLU A 1 115 ? -15.984 -6.57 16.141 1 97.12 115 GLU A O 1
ATOM 822 N N . ASP A 1 116 ? -17.5 -5.293 15.141 1 97.19 116 ASP A N 1
ATOM 823 C CA . ASP A 1 116 ? -18.625 -5.992 15.75 1 97.19 116 ASP A CA 1
ATOM 824 C C . ASP A 1 116 ? -18.984 -7.258 14.969 1 97.19 116 ASP A C 1
ATOM 826 O O . ASP A 1 116 ? -19.953 -7.945 15.289 1 97.19 116 ASP A O 1
ATOM 830 N N . GLY A 1 117 ? -18.297 -7.527 13.898 1 96.62 117 GLY A N 1
ATOM 831 C CA . GLY A 1 117 ? -18.422 -8.82 13.25 1 96.62 117 GLY A CA 1
ATOM 832 C C . GLY A 1 117 ? -18.984 -8.742 11.852 1 96.62 117 GLY A C 1
ATOM 833 O O . GLY A 1 117 ? -19.078 -9.75 11.148 1 96.62 117 GLY A O 1
ATOM 834 N N . GLU A 1 118 ? -19.359 -7.547 11.391 1 97.31 118 GLU A N 1
ATOM 835 C CA . GLU A 1 118 ? -19.906 -7.418 10.047 1 97.31 118 GLU A CA 1
ATOM 836 C C . GLU A 1 118 ? -18.797 -7.371 9 1 97.31 118 GLU A C 1
ATOM 838 O O . GLU A 1 118 ? -17.656 -7.012 9.312 1 97.31 118 GLU A O 1
ATOM 843 N N . GLU A 1 119 ? -19.188 -7.746 7.762 1 97 119 GLU A N 1
ATOM 844 C CA . GLU A 1 119 ? -18.234 -7.664 6.648 1 97 119 GLU A CA 1
ATOM 845 C C . GLU A 1 119 ? -18.156 -6.242 6.094 1 97 119 GLU A C 1
ATOM 847 O O . GLU A 1 119 ? -19.188 -5.555 5.988 1 97 119 GLU A O 1
ATOM 852 N N . LEU A 1 120 ? -17.016 -5.848 5.676 1 97.25 120 LEU A N 1
ATOM 853 C CA . LEU A 1 120 ? -16.781 -4.477 5.227 1 97.25 120 LEU A CA 1
ATOM 854 C C . LEU A 1 120 ? -17.656 -4.148 4.023 1 97.25 120 LEU A C 1
ATOM 856 O O . LEU A 1 120 ? -18.281 -3.088 3.98 1 97.25 120 LEU A O 1
ATOM 860 N N . GLY A 1 121 ? -17.672 -5.066 3 1 94.31 121 GLY A N 1
ATOM 861 C CA . GLY A 1 121 ? -18.453 -4.824 1.794 1 94.31 121 GLY A CA 1
ATOM 862 C C . GLY A 1 121 ? -19.891 -4.43 2.08 1 94.31 121 GLY A C 1
ATOM 863 O O . GLY A 1 121 ? -20.297 -3.311 1.767 1 94.31 121 GLY A O 1
ATOM 864 N N . PRO A 1 122 ? -20.625 -5.285 2.723 1 95.19 122 PRO A N 1
ATOM 865 C CA . PRO A 1 122 ? -22.016 -4.992 3.094 1 95.19 122 PRO A CA 1
ATOM 866 C C . PRO A 1 122 ? -22.141 -3.734 3.951 1 95.19 122 PRO A C 1
ATOM 868 O O . PRO A 1 122 ? -23.094 -2.975 3.797 1 95.19 122 PRO A O 1
ATOM 871 N N . VAL A 1 123 ? -21.188 -3.471 4.879 1 96.62 123 VAL A N 1
ATOM 872 C CA . VAL A 1 123 ? -21.234 -2.275 5.715 1 96.62 123 VAL A CA 1
ATOM 873 C C . VAL A 1 123 ? -21.109 -1.029 4.844 1 96.62 123 VAL A C 1
ATOM 875 O O . VAL A 1 123 ? -21.859 -0.065 5.02 1 96.62 123 VAL A O 1
ATOM 878 N N . MET A 1 124 ? -20.188 -1.039 3.906 1 94.31 124 MET A N 1
ATOM 879 C CA . MET A 1 124 ? -20.016 0.083 2.988 1 94.31 124 MET A CA 1
ATOM 880 C C . MET A 1 124 ? -21.281 0.311 2.174 1 94.31 124 MET A C 1
ATOM 882 O O . MET A 1 124 ? -21.719 1.449 2.006 1 94.31 124 MET A O 1
ATOM 886 N N . ASP A 1 125 ? -21.859 -0.773 1.664 1 94.19 125 ASP A N 1
ATOM 887 C CA . ASP A 1 125 ? -23.094 -0.677 0.892 1 94.19 125 ASP A CA 1
ATOM 888 C C . ASP A 1 125 ? -24.203 -0.022 1.71 1 94.19 125 ASP A C 1
ATOM 890 O O . ASP A 1 125 ? -24.953 0.812 1.195 1 94.19 125 ASP A O 1
ATOM 894 N N . ASP A 1 126 ? -24.234 -0.403 2.93 1 94.62 126 ASP A N 1
ATOM 895 C CA . ASP A 1 126 ? -25.266 0.125 3.814 1 94.62 126 ASP A CA 1
ATOM 896 C C . ASP A 1 126 ? -25.047 1.61 4.094 1 94.62 126 ASP A C 1
ATOM 898 O O . ASP A 1 126 ? -25.953 2.42 3.93 1 94.62 126 ASP A O 1
ATOM 902 N N . VAL A 1 127 ? -23.828 1.963 4.414 1 91.44 127 VAL A N 1
ATOM 903 C CA . VAL A 1 127 ? -23.5 3.326 4.82 1 91.44 12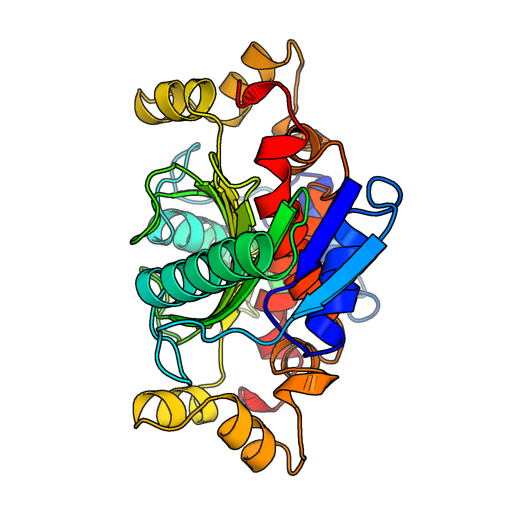7 VAL A CA 1
ATOM 904 C C . VAL A 1 127 ? -23.656 4.27 3.631 1 91.44 127 VAL A C 1
ATOM 906 O O . VAL A 1 127 ? -24.094 5.414 3.795 1 91.44 127 VAL A O 1
ATOM 909 N N . LEU A 1 128 ? -23.359 3.844 2.436 1 88.06 128 LEU A N 1
ATOM 910 C CA . LEU A 1 128 ? -23.391 4.691 1.249 1 88.06 128 LEU A CA 1
ATOM 911 C C . LEU A 1 128 ? -24.703 4.527 0.493 1 88.06 128 LEU A C 1
ATOM 913 O O . LEU A 1 128 ? -24.938 5.203 -0.512 1 88.06 128 LEU A O 1
ATOM 917 N N . ASP A 1 129 ? -25.531 3.604 0.867 1 89.81 129 ASP A N 1
ATOM 918 C CA . ASP A 1 129 ? -26.781 3.275 0.185 1 89.81 129 ASP A CA 1
ATOM 919 C C . ASP A 1 129 ? -26.516 2.838 -1.255 1 89.81 129 ASP A C 1
ATOM 921 O O . ASP A 1 129 ? -27.094 3.395 -2.191 1 89.81 129 ASP A O 1
ATOM 925 N N . THR A 1 130 ? -25.609 1.947 -1.385 1 88.88 130 THR A N 1
ATOM 926 C CA . THR A 1 130 ? -25.234 1.394 -2.68 1 88.88 130 THR A CA 1
ATOM 927 C C . THR A 1 130 ? -25.281 -0.131 -2.652 1 88.88 130 THR A C 1
ATOM 929 O O . THR A 1 130 ? -25.656 -0.727 -1.641 1 88.88 130 THR A O 1
ATOM 932 N N . THR A 1 131 ? -25.094 -0.788 -3.834 1 87.88 131 THR A N 1
ATOM 933 C CA . THR A 1 131 ? -24.953 -2.236 -3.945 1 87.88 131 THR A CA 1
ATOM 934 C C . THR A 1 131 ? -23.703 -2.609 -4.719 1 87.88 131 THR A C 1
ATOM 936 O O . THR A 1 131 ? -23.406 -2.014 -5.754 1 87.88 131 THR A O 1
ATOM 939 N N . GLY A 1 132 ? -22.906 -3.539 -4.172 1 87.5 132 GLY A N 1
ATOM 940 C CA . GLY A 1 132 ? -21.766 -4.113 -4.883 1 87.5 132 GLY A CA 1
ATOM 941 C C . GLY A 1 132 ? -20.531 -3.227 -4.859 1 87.5 132 GLY A C 1
ATOM 942 O O . GLY A 1 132 ? -19.781 -3.189 -5.824 1 87.5 132 GLY A O 1
ATOM 943 N N . VAL A 1 133 ? -20.359 -2.436 -3.82 1 86 133 VAL A N 1
ATOM 944 C CA . VAL A 1 133 ? -19.219 -1.522 -3.701 1 86 133 VAL A CA 1
ATOM 945 C C . VAL A 1 133 ? -17.922 -2.301 -3.824 1 86 133 VAL A C 1
ATOM 947 O O . VAL A 1 133 ? -16.938 -1.808 -4.402 1 86 133 VAL A O 1
ATOM 950 N N . ALA A 1 134 ? -17.891 -3.51 -3.367 1 81.81 134 ALA A N 1
ATOM 951 C CA . ALA A 1 134 ? -16.688 -4.328 -3.34 1 81.81 134 ALA A CA 1
ATOM 952 C C . ALA A 1 134 ? -16.25 -4.711 -4.75 1 81.81 134 ALA A C 1
ATOM 954 O O . ALA A 1 134 ? -15.07 -4.992 -4.988 1 81.81 134 ALA A O 1
ATOM 955 N N . GLN A 1 135 ? -17.125 -4.695 -5.742 1 81.94 135 GLN A N 1
ATOM 956 C CA . GLN A 1 135 ? -16.828 -5.086 -7.113 1 81.94 135 GLN A CA 1
ATOM 957 C C . GLN A 1 135 ? -16.719 -3.865 -8.023 1 81.94 135 GLN A C 1
ATOM 959 O O . GLN A 1 135 ? -16.438 -3.996 -9.211 1 81.94 135 GLN A O 1
ATOM 964 N N . ARG A 1 136 ? -16.875 -2.699 -7.422 1 86.56 136 ARG A N 1
ATOM 965 C CA . ARG A 1 136 ? -16.859 -1.469 -8.203 1 86.56 136 ARG A CA 1
ATOM 966 C C . ARG A 1 136 ? -15.797 -0.505 -7.676 1 86.56 136 ARG A C 1
ATOM 968 O O . ARG A 1 136 ? -14.609 -0.652 -7.973 1 86.56 136 ARG A O 1
ATOM 975 N N . GLU A 1 137 ? -16.219 0.498 -6.941 1 86.12 137 GLU A N 1
ATOM 976 C CA . GLU A 1 137 ? -15.297 1.534 -6.488 1 86.12 137 GLU A CA 1
ATOM 977 C C . GLU A 1 137 ? -14.484 1.061 -5.289 1 86.12 137 GLU A C 1
ATOM 979 O O . GLU A 1 137 ? -13.344 1.487 -5.102 1 86.12 137 GLU A O 1
ATOM 984 N N . GLY A 1 138 ? -15.094 0.11 -4.602 1 89.62 138 GLY A N 1
ATOM 985 C CA . GLY A 1 138 ? -14.477 -0.313 -3.357 1 89.62 138 GLY A CA 1
ATOM 986 C C . GLY A 1 138 ? -14.43 0.782 -2.309 1 89.62 138 GLY A C 1
ATOM 987 O O . GLY A 1 138 ? -14.742 1.938 -2.598 1 89.62 138 GLY A O 1
ATOM 988 N N . ALA A 1 139 ? -14.086 0.438 -1.125 1 91.75 139 ALA A N 1
ATOM 989 C CA . ALA A 1 139 ? -13.938 1.402 -0.038 1 91.75 139 ALA A CA 1
ATOM 990 C C . ALA A 1 139 ? -12.883 2.453 -0.377 1 91.75 139 ALA A C 1
ATOM 992 O O . ALA A 1 139 ? -13.047 3.631 -0.051 1 91.75 139 ALA A O 1
ATOM 993 N N . ALA A 1 140 ? -11.859 2.018 -1.106 1 93.81 140 ALA A N 1
ATOM 994 C CA . ALA A 1 140 ? -10.781 2.932 -1.473 1 93.81 140 ALA A CA 1
ATOM 995 C C . ALA A 1 140 ? -11.297 4.066 -2.355 1 93.81 140 ALA A C 1
ATOM 997 O O . ALA A 1 140 ? -11.016 5.238 -2.096 1 93.81 140 ALA A O 1
ATOM 998 N N . GLY A 1 141 ? -12.008 3.727 -3.354 1 93.5 141 GLY A N 1
ATOM 999 C CA . GLY A 1 141 ? -12.562 4.738 -4.238 1 93.5 141 GLY A CA 1
ATOM 1000 C C . GLY A 1 141 ? -13.5 5.695 -3.535 1 93.5 141 GLY A C 1
ATOM 1001 O O . GLY A 1 141 ? -13.438 6.906 -3.744 1 93.5 141 GLY A O 1
ATOM 1002 N N . VAL A 1 142 ? -14.312 5.191 -2.672 1 92.19 142 VAL A N 1
ATOM 1003 C CA . VAL A 1 142 ? -15.32 5.98 -1.974 1 92.19 142 VAL A CA 1
ATOM 1004 C C . VAL A 1 142 ? -14.648 6.93 -0.987 1 92.19 142 VAL A C 1
ATOM 1006 O O . VAL A 1 142 ? -14.938 8.125 -0.971 1 92.19 142 VAL A O 1
ATOM 1009 N N . LEU A 1 143 ? -13.711 6.438 -0.224 1 93.88 143 LEU A N 1
ATOM 1010 C CA . LEU A 1 143 ? -13.117 7.203 0.866 1 93.88 143 LEU A CA 1
ATOM 1011 C C . LEU A 1 143 ? -12.156 8.258 0.329 1 93.88 143 LEU A C 1
ATOM 1013 O O . LEU A 1 143 ? -11.93 9.281 0.976 1 93.88 143 LEU A O 1
ATOM 1017 N N . THR A 1 144 ? -11.703 8.062 -0.903 1 95.62 144 THR A N 1
ATOM 1018 C CA . THR A 1 144 ? -10.719 8.992 -1.45 1 95.62 144 THR A CA 1
ATOM 1019 C C . THR A 1 144 ? -11.336 9.852 -2.549 1 95.62 144 THR A C 1
ATOM 1021 O O . THR A 1 144 ? -10.625 10.492 -3.318 1 95.62 144 THR A O 1
ATOM 1024 N N . ASP A 1 145 ? -12.625 9.758 -2.648 1 92.56 145 ASP A N 1
ATOM 1025 C CA . ASP A 1 145 ? -13.336 10.5 -3.684 1 92.56 145 ASP A CA 1
ATOM 1026 C C . ASP A 1 145 ? -12.75 10.211 -5.066 1 92.56 145 ASP A C 1
ATOM 1028 O O . ASP A 1 145 ? -12.539 11.133 -5.855 1 92.56 145 ASP A O 1
ATOM 1032 N N . GLY A 1 146 ? -12.367 9 -5.285 1 92.25 146 GLY A N 1
ATOM 1033 C CA . GLY A 1 146 ? -11.961 8.523 -6.598 1 92.25 146 GLY A CA 1
ATOM 1034 C C . GLY A 1 146 ? -10.484 8.75 -6.879 1 92.25 146 GLY A C 1
ATOM 1035 O O . GLY A 1 146 ? -9.984 8.375 -7.941 1 92.25 146 GLY A O 1
ATOM 1036 N N . ILE A 1 147 ? -9.734 9.297 -5.949 1 93.69 147 ILE A N 1
ATOM 1037 C CA . ILE A 1 147 ? -8.312 9.555 -6.156 1 93.69 147 ILE A CA 1
ATOM 1038 C C . ILE A 1 147 ? -7.559 8.227 -6.254 1 93.69 147 ILE A C 1
ATOM 1040 O O . ILE A 1 147 ? -6.676 8.07 -7.098 1 93.69 147 ILE A O 1
ATOM 1044 N N . VAL A 1 148 ? -7.871 7.332 -5.367 1 94.31 148 VAL A N 1
ATOM 1045 C CA . VAL A 1 148 ? -7.379 5.961 -5.434 1 94.31 148 VAL A CA 1
ATOM 1046 C C . VAL A 1 148 ? -8.516 5.023 -5.84 1 94.31 148 VAL A C 1
ATOM 1048 O O . VAL A 1 148 ? -9.453 4.809 -5.07 1 94.31 148 VAL A O 1
ATOM 1051 N N . THR A 1 149 ? -8.398 4.504 -7.012 1 95 149 THR A N 1
ATOM 1052 C CA . THR A 1 149 ? -9.414 3.525 -7.398 1 95 149 THR A CA 1
ATOM 1053 C C . THR A 1 149 ? -9.07 2.146 -6.844 1 95 149 THR A C 1
ATOM 1055 O O . THR A 1 149 ? -7.91 1.862 -6.543 1 95 149 THR A O 1
ATOM 1058 N N . ARG A 1 150 ? -10.102 1.357 -6.746 1 95.06 150 ARG A N 1
ATOM 1059 C CA . ARG A 1 150 ? -9.875 -0.013 -6.301 1 95.06 150 ARG A CA 1
ATOM 1060 C C . ARG A 1 150 ? -8.898 -0.735 -7.223 1 95.06 150 ARG A C 1
ATOM 1062 O O . ARG A 1 150 ? -8.008 -1.452 -6.758 1 95.06 150 ARG A O 1
ATOM 1069 N N . GLU A 1 151 ? -9.039 -0.564 -8.5 1 96.44 151 GLU A N 1
ATOM 1070 C CA . GLU A 1 151 ? -8.148 -1.205 -9.461 1 96.44 151 GLU A CA 1
ATOM 1071 C C . GLU A 1 151 ? -6.707 -0.749 -9.273 1 96.44 151 GLU A C 1
ATOM 1073 O O . GLU A 1 151 ? -5.785 -1.565 -9.289 1 96.44 151 GLU A O 1
ATOM 1078 N N . ASP A 1 152 ? -6.535 0.571 -9.047 1 95.81 152 ASP A N 1
ATOM 1079 C CA . ASP A 1 152 ? -5.195 1.104 -8.812 1 95.81 152 ASP A CA 1
ATOM 1080 C C . ASP A 1 152 ? -4.566 0.481 -7.566 1 95.81 152 ASP A C 1
ATOM 1082 O O . ASP A 1 152 ? -3.383 0.138 -7.566 1 95.81 152 ASP A O 1
ATOM 1086 N N . ALA A 1 153 ? -5.375 0.417 -6.539 1 97.31 153 ALA A N 1
ATOM 1087 C CA . ALA A 1 153 ? -4.887 -0.134 -5.277 1 97.31 153 ALA A CA 1
ATOM 1088 C C . ALA A 1 153 ? -4.477 -1.596 -5.438 1 97.31 153 ALA A C 1
ATOM 1090 O O . ALA A 1 153 ? -3.396 -1.995 -5 1 97.31 153 ALA A O 1
ATOM 1091 N N . LEU A 1 154 ? -5.301 -2.402 -6.113 1 98.19 154 LEU A N 1
ATOM 1092 C CA . LEU A 1 154 ? -5.012 -3.818 -6.316 1 98.19 154 LEU A CA 1
ATOM 1093 C C . LEU A 1 154 ? -3.842 -4.004 -7.273 1 98.19 154 LEU A C 1
ATOM 1095 O O . LEU A 1 154 ? -3.037 -4.926 -7.109 1 98.19 154 LEU A O 1
ATOM 1099 N N . TYR A 1 155 ? -3.773 -3.127 -8.258 1 98.12 155 TYR A N 1
ATOM 1100 C CA . TYR A 1 155 ? -2.664 -3.135 -9.203 1 98.12 155 TYR A CA 1
ATOM 1101 C C . TYR A 1 155 ? -1.328 -3.002 -8.484 1 98.12 155 TYR A C 1
ATOM 1103 O O . TYR A 1 155 ? -0.375 -3.721 -8.797 1 98.12 155 TYR A O 1
ATOM 1111 N N . GLN A 1 156 ? -1.262 -2.139 -7.551 1 98.12 156 GLN A N 1
ATOM 1112 C CA . GLN A 1 156 ? -0.028 -1.943 -6.797 1 98.12 156 GLN A CA 1
ATOM 1113 C C . GLN A 1 156 ? 0.358 -3.207 -6.035 1 98.12 156 GLN A C 1
ATOM 1115 O O . GLN A 1 156 ? 1.534 -3.572 -5.98 1 98.12 156 GLN A O 1
ATOM 1120 N N . ALA A 1 157 ? -0.628 -3.838 -5.441 1 98.69 157 ALA A N 1
ATOM 1121 C CA . ALA A 1 157 ? -0.366 -5.07 -4.703 1 98.69 157 ALA A CA 1
ATOM 1122 C C . ALA A 1 157 ? 0.185 -6.156 -5.625 1 98.69 157 ALA A C 1
ATOM 1124 O O . ALA A 1 157 ? 1.184 -6.805 -5.301 1 98.69 157 ALA A O 1
ATOM 1125 N N . VAL A 1 158 ? -0.44 -6.332 -6.766 1 98.81 158 VAL A N 1
ATOM 1126 C CA . VAL A 1 158 ? -0.044 -7.387 -7.695 1 98.81 158 VAL A CA 1
ATOM 1127 C C . VAL A 1 158 ? 1.344 -7.086 -8.258 1 98.81 158 VAL A C 1
ATOM 1129 O O . VAL A 1 158 ? 2.186 -7.98 -8.359 1 98.81 158 VAL A O 1
ATOM 1132 N N . ALA A 1 159 ? 1.583 -5.82 -8.617 1 98.31 159 ALA A N 1
ATOM 1133 C CA . ALA A 1 159 ? 2.891 -5.426 -9.141 1 98.31 159 ALA A CA 1
ATOM 1134 C C . ALA A 1 159 ? 3.99 -5.691 -8.117 1 98.31 159 ALA A C 1
ATOM 1136 O O . ALA A 1 159 ? 5.062 -6.191 -8.461 1 98.31 159 ALA A O 1
ATOM 1137 N N . ALA A 1 160 ? 3.725 -5.371 -6.883 1 98.25 160 ALA A N 1
ATOM 1138 C CA . ALA A 1 160 ? 4.688 -5.617 -5.812 1 98.25 160 ALA A CA 1
ATOM 1139 C C . ALA A 1 160 ? 4.961 -7.109 -5.656 1 98.25 160 ALA A C 1
ATOM 1141 O O . ALA A 1 160 ? 6.113 -7.523 -5.488 1 98.25 160 ALA A O 1
ATOM 1142 N N . ALA A 1 161 ? 3.916 -7.895 -5.723 1 98.44 161 ALA A N 1
ATOM 1143 C CA . ALA A 1 161 ? 4.062 -9.344 -5.598 1 98.44 161 ALA A CA 1
ATOM 1144 C C . ALA A 1 161 ? 4.848 -9.922 -6.77 1 98.44 161 ALA A C 1
ATOM 1146 O O . ALA A 1 161 ? 5.582 -10.898 -6.613 1 98.44 161 ALA A O 1
ATOM 1147 N N . PHE A 1 162 ? 4.66 -9.312 -7.914 1 98 162 PHE A N 1
ATOM 1148 C CA . PHE A 1 162 ? 5.258 -9.789 -9.156 1 98 162 PHE A CA 1
ATOM 1149 C C . PHE A 1 162 ? 6.742 -9.461 -9.211 1 98 162 PHE A C 1
ATOM 1151 O O . PHE A 1 162 ? 7.48 -10.016 -10.023 1 98 162 PHE A O 1
ATOM 1158 N N . ALA A 1 163 ? 7.234 -8.586 -8.336 1 96.81 163 ALA A N 1
ATOM 1159 C CA . ALA A 1 163 ? 8.602 -8.086 -8.312 1 96.81 163 ALA A CA 1
ATOM 1160 C C . ALA A 1 163 ? 9.609 -9.227 -8.234 1 96.81 163 ALA A C 1
ATOM 1162 O O . ALA A 1 163 ? 10.664 -9.188 -8.867 1 96.81 163 ALA A O 1
ATOM 1163 N N . ARG A 1 164 ? 9.289 -10.258 -7.539 1 95.56 164 ARG A N 1
ATOM 1164 C CA . ARG A 1 164 ? 10.18 -11.398 -7.355 1 95.56 164 ARG A CA 1
ATOM 1165 C C . ARG A 1 164 ? 10.531 -12.039 -8.695 1 95.56 164 ARG A C 1
ATOM 1167 O O . ARG A 1 164 ? 11.609 -12.625 -8.844 1 95.56 164 ARG A O 1
ATOM 1174 N N . PHE A 1 165 ? 9.672 -11.922 -9.625 1 95.44 165 PHE A N 1
ATOM 1175 C CA . PHE A 1 165 ? 9.844 -12.609 -10.898 1 95.44 165 PHE A CA 1
ATOM 1176 C C . PHE A 1 165 ? 10.328 -11.648 -11.977 1 95.44 165 PHE A C 1
ATOM 1178 O O . PHE A 1 165 ? 10.438 -12.023 -13.141 1 95.44 165 PHE A O 1
ATOM 1185 N N . LEU A 1 166 ? 10.516 -10.422 -11.625 1 91.94 166 LEU A N 1
ATOM 1186 C CA . LEU A 1 166 ? 10.93 -9.398 -12.586 1 91.94 166 LEU A CA 1
ATOM 1187 C C . LEU A 1 166 ? 12.391 -9.023 -12.383 1 91.94 166 LEU A C 1
ATOM 1189 O O . LEU A 1 166 ? 13.07 -8.633 -13.336 1 91.94 166 LEU A O 1
ATOM 1193 N N . SER A 1 167 ? 12.789 -9.031 -11.141 1 87.81 167 SER A N 1
ATOM 1194 C CA . SER A 1 167 ? 14.125 -8.562 -10.797 1 87.81 167 SER A CA 1
ATOM 1195 C C . SER A 1 167 ? 15.086 -9.727 -10.57 1 87.81 167 SER A C 1
ATOM 1197 O O . SER A 1 167 ? 14.727 -10.719 -9.93 1 87.81 167 SER A O 1
ATOM 1199 N N . ASP A 1 168 ? 16.281 -9.609 -11 1 87.38 168 ASP A N 1
ATOM 1200 C CA . ASP A 1 168 ? 17.297 -10.633 -10.82 1 87.38 168 ASP A CA 1
ATOM 1201 C C . ASP A 1 168 ? 17.859 -10.609 -9.406 1 87.38 168 ASP A C 1
ATOM 1203 O O . ASP A 1 168 ? 18.656 -11.477 -9.031 1 87.38 168 ASP A O 1
ATOM 1207 N N . GLN A 1 169 ? 17.359 -9.672 -8.641 1 87.56 169 GLN A N 1
ATOM 1208 C CA . GLN A 1 169 ? 17.891 -9.531 -7.285 1 87.56 169 GLN A CA 1
ATOM 1209 C C . GLN A 1 169 ? 17.375 -10.641 -6.375 1 87.56 169 GLN A C 1
ATOM 1211 O O . GLN A 1 169 ? 17.953 -10.883 -5.309 1 87.56 169 GLN A O 1
ATOM 1216 N N . TYR A 1 170 ? 16.344 -11.25 -6.785 1 89.12 170 TYR A N 1
ATOM 1217 C CA . TYR A 1 170 ? 15.75 -12.266 -5.93 1 89.12 170 TYR A CA 1
ATOM 1218 C C . TYR A 1 170 ? 16.406 -13.625 -6.168 1 89.12 170 TYR A C 1
ATOM 1220 O O . TYR A 1 170 ? 16.078 -14.602 -5.496 1 89.12 170 TYR A O 1
ATOM 1228 N N . GLU A 1 171 ? 17.266 -13.688 -7.07 1 79.75 171 GLU A N 1
ATOM 1229 C CA . GLU A 1 171 ? 17.969 -14.922 -7.363 1 79.75 171 GLU A CA 1
ATOM 1230 C C . GLU A 1 171 ? 19.141 -15.133 -6.398 1 79.75 171 GLU A C 1
ATOM 1232 O O . GLU A 1 171 ? 19.719 -14.164 -5.898 1 79.75 171 GLU A O 1
ATOM 1237 N N . MET B 1 1 ? -6.258 25.266 -0.885 1 94.81 1 MET B N 1
ATOM 1238 C CA . MET B 1 1 ? -5.598 25.266 0.417 1 94.81 1 MET B CA 1
ATOM 1239 C C . MET B 1 1 ? -4.082 25.297 0.259 1 94.81 1 MET B C 1
ATOM 1241 O O . MET B 1 1 ? -3.561 24.969 -0.809 1 94.81 1 MET B O 1
ATOM 1245 N N . ARG B 1 2 ? -3.406 25.75 1.26 1 97.75 2 ARG B N 1
ATOM 1246 C CA . ARG B 1 2 ? -1.95 25.672 1.301 1 97.75 2 ARG B CA 1
ATOM 1247 C C . ARG B 1 2 ? -1.488 24.406 2.002 1 97.75 2 ARG B C 1
ATOM 1249 O O . ARG B 1 2 ? -1.984 24.062 3.078 1 97.75 2 ARG B O 1
ATOM 1256 N N . VAL B 1 3 ? -0.51 23.719 1.337 1 98.5 3 VAL B N 1
ATOM 1257 C CA . VAL B 1 3 ? -0.009 22.453 1.87 1 98.5 3 VAL B CA 1
ATOM 1258 C C . VAL B 1 3 ? 1.493 22.562 2.125 1 98.5 3 VAL B C 1
ATOM 1260 O O . VAL B 1 3 ? 2.23 23.109 1.302 1 98.5 3 VAL B O 1
ATOM 1263 N N . ALA B 1 4 ? 1.92 22.141 3.268 1 98.75 4 ALA B N 1
ATOM 1264 C CA . ALA B 1 4 ? 3.344 22.047 3.578 1 98.75 4 ALA B CA 1
ATOM 1265 C C . ALA B 1 4 ? 3.783 20.594 3.662 1 98.75 4 ALA B C 1
ATOM 1267 O O . ALA B 1 4 ? 3.211 19.797 4.422 1 98.75 4 ALA B O 1
ATOM 1268 N N . VAL B 1 5 ? 4.801 20.234 2.912 1 98.81 5 VAL B N 1
ATOM 1269 C CA . VAL B 1 5 ? 5.367 18.891 2.941 1 98.81 5 VAL B CA 1
ATOM 1270 C C . VAL B 1 5 ? 6.613 18.859 3.826 1 98.81 5 VAL B C 1
ATOM 1272 O O . VAL B 1 5 ? 7.555 19.625 3.598 1 98.81 5 VAL B O 1
ATOM 1275 N N . GLY B 1 6 ? 6.625 18 4.848 1 98.56 6 GLY B N 1
ATOM 1276 C CA . GLY B 1 6 ? 7.727 17.922 5.793 1 98.56 6 GLY B CA 1
ATOM 1277 C C . GLY B 1 6 ? 8.945 17.203 5.238 1 98.56 6 GLY B C 1
ATOM 1278 O O . GLY B 1 6 ? 9.477 16.297 5.875 1 98.56 6 GLY B O 1
ATOM 1279 N N . SER B 1 7 ? 9.383 17.5 4.07 1 97.38 7 SER B N 1
ATOM 1280 C CA . SER B 1 7 ? 10.555 16.953 3.398 1 97.38 7 SER B CA 1
ATOM 1281 C C . SER B 1 7 ? 10.953 17.797 2.197 1 97.38 7 SER B C 1
ATOM 1283 O O . SER B 1 7 ? 10.094 18.297 1.466 1 97.38 7 SER B O 1
ATOM 1285 N N . GLU B 1 8 ? 12.203 17.906 1.897 1 95.75 8 GLU B N 1
ATOM 1286 C CA . GLU B 1 8 ? 12.68 18.625 0.714 1 95.75 8 GLU B CA 1
ATOM 1287 C C . GLU B 1 8 ? 12.914 17.656 -0.449 1 95.75 8 GLU B C 1
ATOM 1289 O O . GLU B 1 8 ? 13.383 18.062 -1.514 1 95.75 8 GLU B O 1
ATOM 1294 N N . ASN B 1 9 ? 12.688 16.359 -0.209 1 94 9 ASN B N 1
ATOM 1295 C CA . ASN B 1 9 ? 12.781 15.367 -1.278 1 94 9 ASN B CA 1
ATOM 1296 C C . ASN B 1 9 ? 11.781 15.664 -2.396 1 94 9 ASN B C 1
ATOM 1298 O O . ASN B 1 9 ? 10.57 15.672 -2.168 1 94 9 ASN B O 1
ATOM 1302 N N . PRO B 1 10 ? 12.258 15.883 -3.615 1 95.25 10 PRO B N 1
ATOM 1303 C CA . PRO B 1 10 ? 11.359 16.297 -4.691 1 95.25 10 PRO B CA 1
ATOM 1304 C C . PRO B 1 10 ? 10.305 15.25 -5.023 1 95.25 10 PRO B C 1
ATOM 1306 O O . PRO B 1 10 ? 9.195 15.586 -5.441 1 95.25 10 PRO B O 1
ATOM 1309 N N . VAL B 1 11 ? 10.586 13.969 -4.855 1 95.69 11 VAL B N 1
ATOM 1310 C CA . VAL B 1 11 ? 9.641 12.906 -5.18 1 95.69 11 VAL B CA 1
ATOM 1311 C C . VAL B 1 11 ? 8.469 12.945 -4.199 1 95.69 11 VAL B C 1
ATOM 1313 O O . VAL B 1 11 ? 7.32 12.711 -4.586 1 95.69 11 VAL B O 1
ATOM 1316 N N . LYS B 1 12 ? 8.789 13.281 -2.951 1 97.44 12 LYS B N 1
ATOM 1317 C CA . LYS B 1 12 ? 7.742 13.375 -1.941 1 97.44 12 LYS B CA 1
ATOM 1318 C C . LYS B 1 12 ? 6.824 14.562 -2.213 1 97.44 12 LYS B C 1
ATOM 1320 O O . LYS B 1 12 ? 5.605 14.469 -2.049 1 97.44 12 LYS B O 1
ATOM 1325 N N . ARG B 1 13 ? 7.406 15.648 -2.596 1 97.38 13 ARG B N 1
ATOM 1326 C CA . ARG B 1 13 ? 6.605 16.812 -2.961 1 97.38 13 ARG B CA 1
ATOM 1327 C C . ARG B 1 13 ? 5.715 16.5 -4.164 1 97.38 13 ARG B C 1
ATOM 1329 O O . ARG B 1 13 ? 4.535 16.859 -4.176 1 97.38 13 ARG B O 1
ATOM 1336 N N . ALA B 1 14 ? 6.262 15.852 -5.18 1 97.25 14 ALA B N 1
ATOM 1337 C CA . ALA B 1 14 ? 5.516 15.508 -6.391 1 97.25 14 ALA B CA 1
ATOM 1338 C C . ALA B 1 14 ? 4.355 14.57 -6.074 1 97.25 14 ALA B C 1
ATOM 1340 O O . ALA B 1 14 ? 3.252 14.734 -6.598 1 97.25 14 ALA B O 1
ATOM 1341 N N . ALA B 1 15 ? 4.629 13.562 -5.238 1 97.69 15 ALA B N 1
ATOM 1342 C CA . ALA B 1 15 ? 3.58 12.641 -4.816 1 97.69 15 ALA B CA 1
ATOM 1343 C C . ALA B 1 15 ? 2.434 13.383 -4.133 1 97.69 15 ALA B C 1
ATOM 1345 O O . ALA B 1 15 ? 1.262 13.086 -4.383 1 97.69 15 ALA B O 1
ATOM 1346 N N . THR B 1 16 ? 2.795 14.352 -3.318 1 98.62 16 THR B N 1
ATOM 1347 C CA . THR B 1 16 ? 1.801 15.156 -2.611 1 98.62 16 THR B CA 1
ATOM 1348 C C . THR B 1 16 ? 0.989 16 -3.592 1 98.62 16 THR B C 1
ATOM 1350 O O . THR B 1 16 ? -0.239 16.062 -3.5 1 98.62 16 THR B O 1
ATOM 1353 N N . GLU B 1 17 ? 1.675 16.625 -4.484 1 98 17 GLU B N 1
ATOM 1354 C CA . GLU B 1 17 ? 1.017 17.438 -5.496 1 98 17 GLU B CA 1
ATOM 1355 C C . GLU B 1 17 ? -0.004 16.625 -6.289 1 98 17 GLU B C 1
ATOM 1357 O O . GLU B 1 17 ? -1.122 17.094 -6.527 1 98 17 GLU B O 1
ATOM 1362 N N . ARG B 1 18 ? 0.344 15.453 -6.625 1 96.88 18 ARG B N 1
ATOM 1363 C CA . ARG B 1 18 ? -0.55 14.578 -7.371 1 96.88 18 ARG B CA 1
ATOM 1364 C C . ARG B 1 18 ? -1.765 14.188 -6.535 1 96.88 18 ARG B C 1
ATOM 1366 O O . ARG B 1 18 ? -2.883 14.117 -7.051 1 96.88 18 ARG B O 1
ATOM 1373 N N . ALA B 1 19 ? -1.583 13.938 -5.328 1 97.5 19 ALA B N 1
ATOM 1374 C CA . ALA B 1 19 ? -2.65 13.461 -4.453 1 97.5 19 ALA B CA 1
ATOM 1375 C C . ALA B 1 19 ? -3.668 14.562 -4.176 1 97.5 19 ALA B C 1
ATOM 1377 O O . ALA B 1 19 ? -4.875 14.312 -4.168 1 97.5 19 ALA B O 1
ATOM 1378 N N . VAL B 1 20 ? -3.197 15.797 -4.004 1 96.62 20 VAL B N 1
ATOM 1379 C CA . VAL B 1 20 ? -4.094 16.875 -3.605 1 96.62 20 VAL B CA 1
ATOM 1380 C C . VAL B 1 20 ? -4.688 17.547 -4.844 1 96.62 20 VAL B C 1
ATOM 1382 O O . VAL B 1 20 ? -5.781 18.109 -4.793 1 96.62 20 VAL B O 1
ATOM 1385 N N . GLY B 1 21 ? -3.896 17.516 -5.875 1 95.06 21 GLY B N 1
ATOM 1386 C CA . GLY B 1 21 ? -4.375 18.078 -7.129 1 95.06 21 GLY B CA 1
ATOM 1387 C C . GLY B 1 21 ? -4.707 19.547 -7.039 1 95.06 21 GLY B C 1
ATOM 1388 O O . GLY B 1 21 ? -3.959 20.328 -6.438 1 95.06 21 GLY B O 1
ATOM 1389 N N . ASP B 1 22 ? -5.871 19.875 -7.566 1 95 22 ASP B N 1
ATOM 1390 C CA . ASP B 1 22 ? -6.258 21.281 -7.688 1 95 22 ASP B CA 1
ATOM 1391 C C . ASP B 1 22 ? -6.816 21.812 -6.371 1 95 22 ASP B C 1
ATOM 1393 O O . ASP B 1 22 ? -7.125 23 -6.254 1 95 22 ASP B O 1
ATOM 1397 N N . ARG B 1 23 ? -6.895 20.969 -5.383 1 95.12 23 ARG B N 1
ATOM 1398 C CA . ARG B 1 23 ? -7.387 21.406 -4.078 1 95.12 23 ARG B CA 1
ATOM 1399 C C . ARG B 1 23 ? -6.367 22.297 -3.377 1 95.12 23 ARG B C 1
ATOM 1401 O O . ARG B 1 23 ? -6.707 23.016 -2.439 1 95.12 23 ARG B O 1
ATOM 1408 N N . ALA B 1 24 ? -5.176 22.188 -3.814 1 95.5 24 ALA B N 1
ATOM 1409 C CA . ALA B 1 24 ? -4.121 23.016 -3.23 1 95.5 24 ALA B CA 1
ATOM 1410 C C . ALA B 1 24 ? -3.775 24.188 -4.145 1 95.5 24 ALA B C 1
ATOM 1412 O O . ALA B 1 24 ? -3.648 24.016 -5.359 1 95.5 24 ALA B O 1
ATOM 1413 N N . VAL B 1 25 ? -3.619 25.391 -3.539 1 94.12 25 VAL B N 1
ATOM 1414 C CA . VAL B 1 25 ? -3.223 26.562 -4.305 1 94.12 25 VAL B CA 1
ATOM 1415 C C . VAL B 1 25 ? -1.71 26.75 -4.215 1 94.12 25 VAL B C 1
ATOM 1417 O O . VAL B 1 25 ? -1.122 27.484 -5.016 1 94.12 25 VAL B O 1
ATOM 1420 N N . ALA B 1 26 ? -1.095 26.062 -3.207 1 96.62 26 ALA B N 1
ATOM 1421 C CA . ALA B 1 26 ? 0.352 26.094 -3.014 1 96.62 26 ALA B CA 1
ATOM 1422 C C . ALA B 1 26 ? 0.832 24.859 -2.248 1 96.62 26 ALA B C 1
ATOM 1424 O O . ALA B 1 26 ? 0.15 24.391 -1.339 1 96.62 26 ALA B O 1
ATOM 1425 N N . ILE B 1 27 ? 2.008 24.422 -2.643 1 97.69 27 ILE B N 1
ATOM 1426 C CA . ILE B 1 27 ? 2.672 23.312 -1.961 1 97.69 27 ILE B CA 1
ATOM 1427 C C . ILE B 1 27 ? 4.121 23.688 -1.658 1 97.69 27 ILE B C 1
ATOM 1429 O O . ILE B 1 27 ? 4.918 23.891 -2.574 1 97.69 27 ILE B O 1
ATOM 1433 N N . ASP B 1 28 ? 4.426 23.75 -0.417 1 97.06 28 ASP B N 1
ATOM 1434 C CA . ASP B 1 28 ? 5.773 24.125 0.008 1 97.06 28 ASP B CA 1
ATOM 1435 C C . ASP B 1 28 ? 6.484 22.938 0.667 1 97.06 28 ASP B C 1
ATOM 1437 O O . ASP B 1 28 ? 5.867 22.172 1.413 1 97.06 28 ASP B O 1
ATOM 1441 N N . ALA B 1 29 ? 7.695 22.828 0.351 1 97.56 29 ALA B N 1
ATOM 1442 C CA . ALA B 1 29 ? 8.539 21.844 1.028 1 97.56 29 ALA B CA 1
ATOM 1443 C C . ALA B 1 29 ? 9.281 22.484 2.201 1 97.56 29 ALA B C 1
ATOM 1445 O O . ALA B 1 29 ? 9.883 23.547 2.059 1 97.56 29 ALA B O 1
ATOM 1446 N N . VAL B 1 30 ? 9.195 21.859 3.312 1 97.62 30 VAL B N 1
ATOM 1447 C CA . VAL B 1 30 ? 9.891 22.391 4.484 1 97.62 30 VAL B CA 1
ATOM 1448 C C . VAL B 1 30 ? 10.766 21.297 5.098 1 97.62 30 VAL B C 1
ATOM 1450 O O . VAL B 1 30 ? 10.344 20.141 5.199 1 97.62 30 VAL B O 1
ATOM 1453 N N . ALA B 1 31 ? 11.969 21.688 5.461 1 96.81 31 ALA B N 1
ATOM 1454 C CA . ALA B 1 31 ? 12.875 20.75 6.129 1 96.81 31 ALA B CA 1
ATOM 1455 C C . ALA B 1 31 ? 12.492 20.578 7.594 1 96.81 31 ALA B C 1
ATOM 1457 O O . ALA B 1 31 ? 12.5 21.547 8.367 1 96.81 31 ALA B O 1
ATOM 1458 N N . VAL B 1 32 ? 12.117 19.375 7.918 1 97.88 32 VAL B N 1
ATOM 1459 C CA . VAL B 1 32 ? 11.812 19.078 9.312 1 97.88 32 VAL B CA 1
ATOM 1460 C C . VAL B 1 32 ? 12.477 17.766 9.727 1 97.88 32 VAL B C 1
ATOM 1462 O O . VAL B 1 32 ? 12.773 16.922 8.883 1 97.88 32 VAL B O 1
ATOM 1465 N N . ASP B 1 33 ? 12.703 17.641 11.039 1 97 33 ASP B N 1
ATOM 1466 C CA . ASP B 1 33 ? 13.188 16.391 11.594 1 97 33 ASP B CA 1
ATOM 1467 C C . ASP B 1 33 ? 12.031 15.414 11.844 1 97 33 ASP B C 1
ATOM 1469 O O . ASP B 1 33 ? 11 15.805 12.391 1 97 33 ASP B O 1
ATOM 1473 N N . SER B 1 34 ? 12.195 14.156 11.5 1 97.5 34 SER B N 1
ATOM 1474 C CA . SER B 1 34 ? 11.125 13.18 11.648 1 97.5 34 SER B CA 1
ATOM 1475 C C . SER B 1 34 ? 10.992 12.703 13.086 1 97.5 34 SER B C 1
ATOM 1477 O O . SER B 1 34 ? 9.953 12.18 13.484 1 97.5 34 SER B O 1
ATOM 1479 N N . GLY B 1 35 ? 12.07 12.797 13.828 1 97.88 35 GLY B N 1
ATOM 1480 C CA . GLY B 1 35 ? 12.086 12.32 15.203 1 97.88 35 GLY B CA 1
ATOM 1481 C C . GLY B 1 35 ? 12.328 10.828 15.312 1 97.88 35 GLY B C 1
ATOM 1482 O O . GLY B 1 35 ? 12.312 10.273 16.422 1 97.88 35 GLY B O 1
ATOM 1483 N N . VAL B 1 36 ? 12.531 10.086 14.188 1 98.19 36 VAL B N 1
ATOM 1484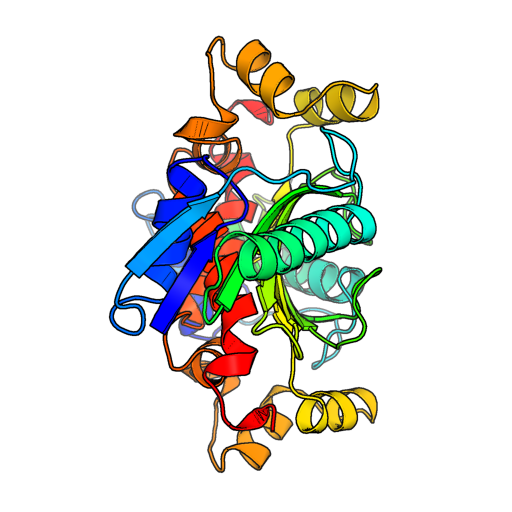 C CA . VAL B 1 36 ? 12.859 8.664 14.172 1 98.19 36 VAL B CA 1
ATOM 1485 C C . VAL B 1 36 ? 14.219 8.461 13.508 1 98.19 36 VAL B C 1
ATOM 1487 O O . VAL B 1 36 ? 14.734 9.359 12.852 1 98.19 36 VAL B O 1
ATOM 1490 N N . PRO B 1 37 ? 14.805 7.273 13.703 1 96.81 37 PRO B N 1
ATOM 1491 C CA . PRO B 1 37 ? 16.109 7.008 13.078 1 96.81 37 PRO B CA 1
ATOM 1492 C C . PRO B 1 37 ? 16.047 7.082 11.555 1 96.81 37 PRO B C 1
ATOM 1494 O O . PRO B 1 37 ? 14.977 6.988 10.961 1 96.81 37 PRO B O 1
ATOM 1497 N N . ASP B 1 38 ? 17.188 7.207 10.891 1 94.56 38 ASP B N 1
ATOM 1498 C CA . ASP B 1 38 ? 17.297 7.297 9.438 1 94.56 38 ASP B CA 1
ATOM 1499 C C . ASP B 1 38 ? 16.688 6.066 8.766 1 94.56 38 ASP B C 1
ATOM 1501 O O . ASP B 1 38 ? 16.172 6.156 7.652 1 94.56 38 ASP B O 1
ATOM 1505 N N . GLN B 1 39 ? 16.797 4.938 9.5 1 97.56 39 GLN B N 1
ATOM 1506 C CA . GLN B 1 39 ? 16.172 3.697 9.055 1 97.56 39 GLN B CA 1
ATOM 1507 C C . GLN B 1 39 ? 15.055 3.27 10 1 97.56 39 GLN B C 1
ATOM 1509 O O . GLN B 1 39 ? 15.289 2.49 10.93 1 97.56 39 GLN B O 1
ATOM 1514 N N . PRO B 1 40 ? 13.875 3.754 9.68 1 98.19 40 PRO B N 1
ATOM 1515 C CA . PRO B 1 40 ? 12.758 3.324 10.523 1 98.19 40 PRO B CA 1
ATOM 1516 C C . PRO B 1 40 ? 12.477 1.827 10.414 1 98.19 40 PRO B C 1
ATOM 1518 O O . PRO B 1 40 ? 12.547 1.261 9.32 1 98.19 40 PRO B O 1
ATOM 1521 N N . TRP B 1 41 ? 12.148 1.214 11.578 1 98.25 41 TRP B N 1
ATOM 1522 C CA . TRP B 1 41 ? 11.836 -0.209 11.656 1 98.25 41 TRP B CA 1
ATOM 1523 C C . TRP B 1 41 ? 10.414 -0.426 12.172 1 98.25 41 TRP B C 1
ATOM 1525 O O . TRP B 1 41 ? 10.062 0.048 13.258 1 98.25 41 TRP B O 1
ATOM 1535 N N . GLY B 1 42 ? 9.68 -1.179 11.336 1 97.69 42 GLY B N 1
ATOM 1536 C CA . GLY B 1 42 ? 8.312 -1.465 11.727 1 97.69 42 GLY B CA 1
ATOM 1537 C C . GLY B 1 42 ? 7.348 -0.35 11.375 1 97.69 42 GLY B C 1
ATOM 1538 O O . GLY B 1 42 ? 7.762 0.782 11.117 1 97.69 42 GLY B O 1
ATOM 1539 N N . ASP B 1 43 ? 6.086 -0.708 11.422 1 98 43 ASP B N 1
ATOM 1540 C CA . ASP B 1 43 ? 5.055 0.274 11.102 1 98 43 ASP B CA 1
ATOM 1541 C C . ASP B 1 43 ? 4.988 1.366 12.164 1 98 43 ASP B C 1
ATOM 1543 O O . ASP B 1 43 ? 4.785 2.539 11.844 1 98 43 ASP B O 1
ATOM 1547 N N . GLU B 1 44 ? 5.164 0.979 13.391 1 98 44 GLU B N 1
ATOM 1548 C CA . GLU B 1 44 ? 5.027 1.934 14.484 1 98 44 GLU B CA 1
ATOM 1549 C C . GLU B 1 44 ? 5.992 3.104 14.32 1 98 44 GLU B C 1
ATOM 1551 O O . GLU B 1 44 ? 5.574 4.266 14.336 1 98 44 GLU B O 1
ATOM 1556 N N . GLN B 1 45 ? 7.25 2.795 14.102 1 98.44 45 GLN B N 1
ATOM 1557 C CA . GLN B 1 45 ? 8.258 3.836 13.938 1 98.44 45 GLN B CA 1
ATOM 1558 C C . GLN B 1 45 ? 8.039 4.629 12.656 1 98.44 45 GLN B C 1
ATOM 1560 O O . GLN B 1 45 ? 8.266 5.84 12.617 1 98.44 45 GLN B O 1
ATOM 1565 N N . THR B 1 46 ? 7.652 3.986 11.609 1 98.56 46 THR B N 1
ATOM 1566 C CA . THR B 1 46 ? 7.441 4.652 10.328 1 98.56 46 THR B CA 1
ATOM 1567 C C . THR B 1 46 ? 6.246 5.598 10.398 1 98.56 46 THR B C 1
ATOM 1569 O O . THR B 1 46 ? 6.305 6.719 9.891 1 98.56 46 THR B O 1
ATOM 1572 N N . VAL B 1 47 ? 5.172 5.129 11.07 1 98.69 47 VAL B N 1
ATOM 1573 C CA . VAL B 1 47 ? 4 5.969 11.297 1 98.69 47 VAL B CA 1
ATOM 1574 C C . VAL B 1 47 ? 4.387 7.184 12.133 1 98.69 47 VAL B C 1
ATOM 1576 O O . VAL B 1 47 ? 3.992 8.312 11.828 1 98.69 47 VAL B O 1
ATOM 1579 N N . GLN B 1 48 ? 5.137 6.938 13.164 1 98.62 48 GLN B N 1
ATOM 1580 C CA . GLN B 1 48 ? 5.566 8.031 14.031 1 98.62 48 GLN B CA 1
ATOM 1581 C C . GLN B 1 48 ? 6.344 9.086 13.25 1 98.62 48 GLN B C 1
ATOM 1583 O O . GLN B 1 48 ? 6.129 10.281 13.43 1 98.62 48 GLN B O 1
ATOM 1588 N N . GLY B 1 49 ? 7.27 8.633 12.422 1 98.75 49 GLY B N 1
ATOM 1589 C CA . GLY B 1 49 ? 8.023 9.562 11.594 1 98.75 49 GLY B CA 1
ATOM 1590 C C . GLY B 1 49 ? 7.152 10.391 10.672 1 98.75 49 GLY B C 1
ATOM 1591 O O . GLY B 1 49 ? 7.328 11.602 10.57 1 98.75 49 GLY B O 1
ATOM 1592 N N . ALA B 1 50 ? 6.223 9.734 10 1 98.75 50 ALA B N 1
ATOM 1593 C CA . ALA B 1 50 ? 5.305 10.43 9.094 1 98.75 50 ALA B CA 1
ATOM 1594 C C . ALA B 1 50 ? 4.477 11.469 9.844 1 98.75 50 ALA B C 1
ATOM 1596 O O . ALA B 1 50 ? 4.32 12.602 9.383 1 98.75 50 ALA B O 1
ATOM 1597 N N . ARG B 1 51 ? 3.941 11.078 11 1 98.62 51 ARG B N 1
ATOM 1598 C CA . ARG B 1 51 ? 3.125 11.977 11.812 1 98.62 51 ARG B CA 1
ATOM 1599 C C . ARG B 1 51 ? 3.928 13.195 12.258 1 98.62 51 ARG B C 1
ATOM 1601 O O . ARG B 1 51 ? 3.453 14.328 12.148 1 98.62 51 ARG B O 1
ATOM 1608 N N . THR B 1 52 ? 5.117 12.938 12.773 1 98.75 52 THR B N 1
ATOM 1609 C CA . THR B 1 52 ? 5.961 14.023 13.266 1 98.75 52 THR B CA 1
ATOM 1610 C C . THR B 1 52 ? 6.281 15.008 12.141 1 98.75 52 THR B C 1
ATOM 1612 O O . THR B 1 52 ? 6.176 16.219 12.328 1 98.75 52 THR B O 1
ATOM 1615 N N . ARG B 1 53 ? 6.625 14.453 10.961 1 98.81 53 ARG B N 1
ATOM 1616 C CA . ARG B 1 53 ? 6.922 15.312 9.82 1 98.81 53 ARG B CA 1
ATOM 1617 C C . ARG B 1 53 ? 5.715 16.172 9.453 1 98.81 53 ARG B C 1
ATOM 1619 O O . ARG B 1 53 ? 5.859 17.359 9.156 1 98.81 53 ARG B O 1
ATOM 1626 N N . ALA B 1 54 ? 4.559 15.617 9.445 1 98.81 54 ALA B N 1
ATOM 1627 C CA . ALA B 1 54 ? 3.34 16.328 9.078 1 98.81 54 ALA B CA 1
ATOM 1628 C C . ALA B 1 54 ? 3.045 17.453 10.062 1 98.81 54 ALA B C 1
ATOM 1630 O O . ALA B 1 54 ? 2.768 18.594 9.664 1 98.81 54 ALA B O 1
ATOM 1631 N N . GLU B 1 55 ? 3.104 17.156 11.328 1 98.56 55 GLU B N 1
ATOM 1632 C CA . GLU B 1 55 ? 2.793 18.109 12.391 1 98.56 55 GLU B CA 1
ATOM 1633 C C . GLU B 1 55 ? 3.783 19.266 12.391 1 98.56 55 GLU B C 1
ATOM 1635 O O . GLU B 1 55 ? 3.389 20.438 12.531 1 98.56 55 GLU B O 1
ATOM 1640 N N . ARG B 1 56 ? 5.004 18.953 12.219 1 98.62 56 ARG B N 1
ATOM 1641 C CA . ARG B 1 56 ? 6.012 20.016 12.172 1 98.62 56 ARG B CA 1
ATOM 1642 C C . ARG B 1 56 ? 5.859 20.859 10.914 1 98.62 56 ARG B C 1
ATOM 1644 O O . ARG B 1 56 ? 6.055 22.078 10.945 1 98.62 56 ARG B O 1
ATOM 1651 N N . ALA B 1 57 ? 5.52 20.172 9.828 1 98.56 57 ALA B N 1
ATOM 1652 C CA . ALA B 1 57 ? 5.375 20.875 8.562 1 98.56 57 ALA B CA 1
ATOM 1653 C C . ALA B 1 57 ? 4.258 21.922 8.633 1 98.56 57 ALA B C 1
ATOM 1655 O O . ALA B 1 57 ? 4.43 23.062 8.203 1 98.56 57 ALA B O 1
ATOM 1656 N N . VAL B 1 58 ? 3.156 21.5 9.148 1 97.44 58 VAL B N 1
ATOM 1657 C CA . VAL B 1 58 ? 2.012 22.406 9.203 1 97.44 58 VAL B CA 1
ATOM 1658 C C . VAL B 1 58 ? 2.336 23.594 10.102 1 97.44 58 VAL B C 1
ATOM 1660 O O . VAL B 1 58 ? 1.949 24.734 9.805 1 97.44 58 VAL B O 1
ATOM 1663 N N . SER B 1 59 ? 3.008 23.406 11.188 1 95.56 59 SER B N 1
ATOM 1664 C CA . SER B 1 59 ? 3.365 24.453 12.141 1 95.56 59 SER B CA 1
ATOM 1665 C C . SER B 1 59 ? 4.391 25.406 11.547 1 95.56 59 SER B C 1
ATOM 1667 O O . SER B 1 59 ? 4.203 26.625 11.586 1 95.56 59 SER B O 1
ATOM 1669 N N . VAL B 1 60 ? 5.438 24.875 10.914 1 90.88 60 VAL B N 1
ATOM 1670 C CA . VAL B 1 60 ? 6.543 25.672 10.391 1 90.88 60 VAL B CA 1
ATOM 1671 C C . VAL B 1 60 ? 6.094 26.422 9.141 1 90.88 60 VAL B C 1
ATOM 1673 O O . VAL B 1 60 ? 6.477 27.578 8.93 1 90.88 60 VAL B O 1
ATOM 1676 N N . GLY B 1 61 ? 5.293 25.797 8.391 1 88.25 61 GLY B N 1
ATOM 1677 C CA . GLY B 1 61 ? 4.895 26.359 7.109 1 88.25 61 GLY B CA 1
ATOM 1678 C C . GLY B 1 61 ? 3.715 27.312 7.223 1 88.25 61 GLY B C 1
ATOM 1679 O O . GLY B 1 61 ? 3.426 28.062 6.289 1 88.25 61 GLY B O 1
ATOM 1680 N N . GLY B 1 62 ? 3.02 27.266 8.359 1 92.56 62 GLY B N 1
ATOM 1681 C CA . GLY B 1 62 ? 1.796 28.04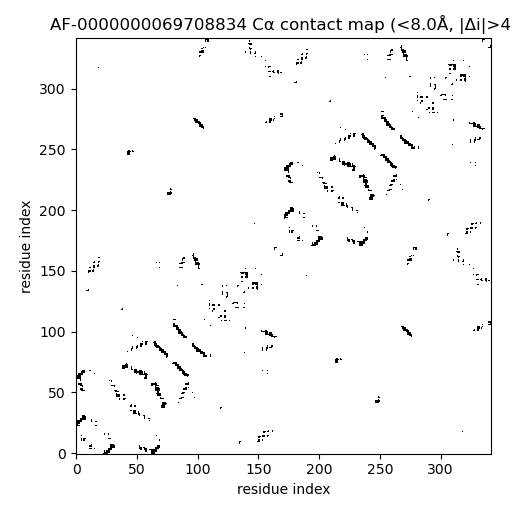7 8.477 1 92.56 62 GLY B CA 1
ATOM 1682 C C . GLY B 1 62 ? 0.754 27.672 7.434 1 92.56 62 GLY B C 1
ATOM 1683 O O . GLY B 1 62 ? 0.151 28.562 6.816 1 92.56 62 GLY B O 1
ATOM 1684 N N . ALA B 1 63 ? 0.676 26.375 7.113 1 97.44 63 ALA B N 1
ATOM 1685 C CA . ALA B 1 63 ? -0.178 25.875 6.035 1 97.44 63 ALA B CA 1
ATOM 1686 C C . ALA B 1 63 ? -1.511 25.375 6.578 1 97.44 63 ALA B C 1
ATOM 1688 O O . ALA B 1 63 ? -1.676 25.219 7.789 1 97.44 63 ALA B O 1
ATOM 1689 N N . ASP B 1 64 ? -2.432 25.234 5.695 1 98.12 64 ASP B N 1
ATOM 1690 C CA . ASP B 1 64 ? -3.721 24.656 6.062 1 98.12 64 ASP B CA 1
ATOM 1691 C C . ASP B 1 64 ? -3.592 23.156 6.363 1 98.12 64 ASP B C 1
ATOM 1693 O O . ASP B 1 64 ? -4.344 22.625 7.176 1 98.12 64 ASP B O 1
ATOM 1697 N N . ARG B 1 65 ? -2.617 22.531 5.668 1 98.44 65 ARG B N 1
ATOM 1698 C CA . ARG B 1 65 ? -2.363 21.109 5.844 1 98.44 65 ARG B CA 1
ATOM 1699 C C . ARG B 1 65 ? -0.867 20.812 5.836 1 98.44 65 ARG B C 1
ATOM 1701 O O . ARG B 1 65 ? -0.116 21.406 5.055 1 98.44 65 ARG B O 1
ATOM 1708 N N . GLY B 1 66 ? -0.459 19.969 6.723 1 98.75 66 GLY B N 1
ATOM 1709 C CA . GLY B 1 66 ? 0.871 19.375 6.691 1 98.75 66 GLY B CA 1
ATOM 1710 C C . GLY B 1 66 ? 0.878 17.938 6.203 1 98.75 66 GLY B C 1
ATOM 1711 O O . GLY B 1 66 ? -0.015 17.156 6.543 1 98.75 66 GLY B O 1
ATOM 1712 N N . VAL B 1 67 ? 1.872 17.609 5.418 1 98.88 67 VAL B N 1
ATOM 1713 C CA . VAL B 1 67 ? 2.033 16.266 4.906 1 98.88 67 VAL B CA 1
ATOM 1714 C C . VAL B 1 67 ? 3.393 15.703 5.328 1 98.88 67 VAL B C 1
ATOM 1716 O O . VAL B 1 67 ? 4.418 16.375 5.16 1 98.88 67 VAL B O 1
ATOM 1719 N N . GLY B 1 68 ? 3.383 14.562 5.93 1 98.88 68 GLY B N 1
ATOM 1720 C CA . GLY B 1 68 ? 4.582 13.797 6.23 1 98.88 68 GLY B CA 1
ATOM 1721 C C . GLY B 1 68 ? 4.617 12.453 5.535 1 98.88 68 GLY B C 1
ATOM 1722 O O . GLY B 1 68 ? 3.596 11.766 5.449 1 98.88 68 GLY B O 1
ATOM 1723 N N . ILE B 1 69 ? 5.773 12.094 4.992 1 98.81 69 ILE B N 1
ATOM 1724 C CA . ILE B 1 69 ? 6 10.812 4.336 1 98.81 69 ILE B CA 1
ATOM 1725 C C . ILE B 1 69 ? 7.242 10.148 4.918 1 98.81 69 ILE B C 1
ATOM 1727 O O . ILE B 1 69 ? 8.297 10.781 5.043 1 98.81 69 ILE B O 1
ATOM 1731 N N . GLU B 1 70 ? 7.125 8.938 5.344 1 98.38 70 GLU B N 1
ATOM 1732 C CA . GLU B 1 70 ? 8.234 8.203 5.938 1 98.38 70 GLU B CA 1
ATOM 1733 C C . GLU B 1 70 ? 8.328 6.785 5.383 1 98.38 70 GLU B C 1
ATOM 1735 O O . GLU B 1 70 ? 7.309 6.105 5.246 1 98.38 70 GLU B O 1
ATOM 1740 N N . GLY B 1 71 ? 9.453 6.418 4.93 1 97.38 71 GLY B N 1
ATOM 1741 C CA . GLY B 1 71 ? 9.727 5.047 4.531 1 97.38 71 GLY B CA 1
ATOM 1742 C C . GLY B 1 71 ? 10.477 4.258 5.59 1 97.38 71 GLY B C 1
ATOM 1743 O O . GLY B 1 71 ? 11.25 4.832 6.367 1 97.38 71 GLY B O 1
ATOM 1744 N N . GLY B 1 72 ? 10.258 3.029 5.594 1 98 72 GLY B N 1
ATOM 1745 C CA . GLY B 1 72 ? 10.938 2.113 6.492 1 98 72 GLY B CA 1
ATOM 1746 C C . GLY B 1 72 ? 10.891 0.671 6.027 1 98 72 GLY B C 1
ATOM 1747 O O . GLY B 1 72 ? 10.68 0.403 4.84 1 98 72 GLY B O 1
ATOM 1748 N N . VAL B 1 73 ? 11.227 -0.226 6.938 1 98.62 73 VAL B N 1
ATOM 1749 C CA . VAL B 1 73 ? 11.141 -1.659 6.68 1 98.62 73 VAL B CA 1
ATOM 1750 C C . VAL B 1 73 ? 10.367 -2.344 7.801 1 98.62 73 VAL B C 1
ATOM 1752 O O . VAL B 1 73 ? 10.305 -1.83 8.922 1 98.62 73 VAL B O 1
ATOM 1755 N N . ALA B 1 74 ? 9.734 -3.424 7.449 1 98.25 74 ALA B N 1
ATOM 1756 C CA . ALA B 1 74 ? 8.961 -4.129 8.469 1 98.25 74 ALA B CA 1
ATOM 1757 C C . ALA B 1 74 ? 8.828 -5.613 8.133 1 98.25 74 ALA B C 1
ATOM 1759 O O . ALA B 1 74 ? 8.781 -5.984 6.953 1 98.25 74 ALA B O 1
ATOM 1760 N N . ARG B 1 75 ? 8.805 -6.402 9.133 1 97 75 ARG B N 1
ATOM 1761 C CA . ARG B 1 75 ? 8.328 -7.773 8.992 1 97 75 ARG B CA 1
ATOM 1762 C C . ARG B 1 75 ? 6.809 -7.836 9.07 1 97 75 ARG B C 1
ATOM 1764 O O . ARG B 1 75 ? 6.18 -6.965 9.68 1 97 75 ARG B O 1
ATOM 1771 N N . VAL B 1 76 ? 6.27 -8.742 8.406 1 94.81 76 VAL B N 1
ATOM 1772 C CA . VAL B 1 76 ? 4.82 -8.898 8.336 1 94.81 76 VAL B CA 1
ATOM 1773 C C . VAL B 1 76 ? 4.418 -10.273 8.875 1 94.81 76 VAL B C 1
ATOM 1775 O O . VAL B 1 76 ? 4.926 -11.297 8.414 1 94.81 76 VAL B O 1
ATOM 1778 N N . PRO B 1 77 ? 3.48 -10.242 9.828 1 92.31 77 PRO B N 1
ATOM 1779 C CA . PRO B 1 77 ? 2.986 -11.547 10.266 1 92.31 77 PRO B CA 1
ATOM 1780 C C . PRO B 1 77 ? 2.441 -12.391 9.117 1 92.31 77 PRO B C 1
ATOM 1782 O O . PRO B 1 77 ? 1.704 -11.875 8.273 1 92.31 77 PRO B O 1
ATOM 1785 N N . GLY B 1 78 ? 2.842 -13.641 9.023 1 89.75 78 GLY B N 1
ATOM 1786 C CA . GLY B 1 78 ? 2.363 -14.531 7.98 1 89.75 78 GLY B CA 1
ATOM 1787 C C . GLY B 1 78 ? 3.24 -14.531 6.746 1 89.75 78 GLY B C 1
ATOM 1788 O O . GLY B 1 78 ? 2.996 -15.289 5.805 1 89.75 78 GLY B O 1
ATOM 1789 N N . ALA B 1 79 ? 4.211 -13.664 6.762 1 92.44 79 ALA B N 1
ATOM 1790 C CA . ALA B 1 79 ? 5.188 -13.625 5.676 1 92.44 79 ALA B CA 1
ATOM 1791 C C . ALA B 1 79 ? 6.609 -13.773 6.211 1 92.44 79 ALA B C 1
ATOM 1793 O O . ALA B 1 79 ? 6.906 -13.344 7.328 1 92.44 79 ALA B O 1
ATOM 1794 N N . SER B 1 80 ? 7.484 -14.336 5.535 1 89.81 80 SER B N 1
ATOM 1795 C CA . SER B 1 80 ? 8.836 -14.578 6.023 1 89.81 80 SER B CA 1
ATOM 1796 C C . SER B 1 80 ? 9.781 -13.445 5.633 1 89.81 80 SER B C 1
ATOM 1798 O O . SER B 1 80 ? 10.773 -13.195 6.312 1 89.81 80 SER B O 1
ATOM 1800 N N . GLY B 1 81 ? 9.531 -12.703 4.762 1 93.88 81 GLY B N 1
ATOM 1801 C CA . GLY B 1 81 ? 10.477 -11.727 4.238 1 93.88 81 GLY B CA 1
ATOM 1802 C C . GLY B 1 81 ? 10.359 -10.367 4.895 1 93.88 81 GLY B C 1
ATOM 1803 O O . GLY B 1 81 ? 9.469 -10.141 5.719 1 93.88 81 GLY B O 1
ATOM 1804 N N . LEU B 1 82 ? 11.477 -9.555 4.742 1 98.19 82 LEU B N 1
ATOM 1805 C CA . LEU B 1 82 ? 11.453 -8.141 5.113 1 98.19 82 LEU B CA 1
ATOM 1806 C C . LEU B 1 82 ? 10.836 -7.301 4.004 1 98.19 82 LEU B C 1
ATOM 1808 O O . LEU B 1 82 ? 11.125 -7.516 2.822 1 98.19 82 LEU B O 1
ATOM 1812 N N . PHE B 1 83 ? 10.008 -6.367 4.379 1 98.62 83 PHE B N 1
ATOM 1813 C CA . PHE B 1 83 ? 9.289 -5.582 3.381 1 98.62 83 PHE B CA 1
ATOM 1814 C C . PHE B 1 83 ? 9.672 -4.109 3.471 1 98.62 83 PHE B C 1
ATOM 1816 O O . PHE B 1 83 ? 9.844 -3.574 4.566 1 98.62 83 PHE B O 1
ATOM 1823 N N . LEU B 1 84 ? 9.875 -3.492 2.314 1 98.38 84 LEU B N 1
ATOM 1824 C CA . LEU B 1 84 ? 9.789 -2.039 2.223 1 98.38 84 LEU B CA 1
ATOM 1825 C C . LEU B 1 84 ? 8.375 -1.559 2.547 1 98.38 84 LEU B C 1
ATOM 1827 O O . LEU B 1 84 ? 7.398 -2.086 2.014 1 98.38 84 LEU B O 1
ATOM 1831 N N . VAL B 1 85 ? 8.25 -0.596 3.471 1 98.44 85 VAL B N 1
ATOM 1832 C CA . VAL B 1 85 ? 6.957 0 3.805 1 98.44 85 VAL B CA 1
ATOM 1833 C C . VAL B 1 85 ? 7.059 1.522 3.73 1 98.44 85 VAL B C 1
ATOM 1835 O O . VAL B 1 85 ? 8.156 2.08 3.744 1 98.44 85 VAL B O 1
ATOM 1838 N N . MET B 1 86 ? 5.945 2.172 3.584 1 98.62 86 MET B N 1
ATOM 1839 C CA . MET B 1 86 ? 5.887 3.631 3.592 1 98.62 86 MET B CA 1
ATOM 1840 C C . MET B 1 86 ? 4.547 4.117 4.125 1 98.62 86 MET B C 1
ATOM 1842 O O . MET B 1 86 ? 3.508 3.51 3.855 1 98.62 86 MET B O 1
ATOM 1846 N N . TRP B 1 87 ? 4.613 5.16 4.863 1 98.75 87 TRP B N 1
ATOM 1847 C CA . TRP B 1 87 ? 3.436 5.77 5.473 1 98.75 87 TRP B CA 1
ATOM 1848 C C . TRP B 1 87 ? 3.404 7.273 5.215 1 98.75 87 TRP B C 1
ATOM 1850 O O . TRP B 1 87 ? 4.453 7.922 5.156 1 98.75 87 TRP B O 1
ATOM 1860 N N . ALA B 1 88 ? 2.246 7.777 5.07 1 98.88 88 ALA B N 1
ATOM 1861 C CA . ALA B 1 88 ? 2.002 9.219 5.023 1 98.88 88 ALA B CA 1
ATOM 1862 C C . ALA B 1 88 ? 1.025 9.641 6.113 1 98.88 88 ALA B C 1
ATOM 1864 O O . ALA B 1 88 ? 0.171 8.859 6.535 1 98.88 88 ALA B O 1
ATOM 1865 N N . ALA B 1 89 ? 1.215 10.812 6.562 1 98.81 89 ALA B N 1
ATOM 1866 C CA . ALA B 1 89 ? 0.283 11.5 7.449 1 98.81 89 ALA B CA 1
ATOM 1867 C C . ALA B 1 89 ? -0.107 12.867 6.883 1 98.81 89 ALA B C 1
ATOM 1869 O O . ALA B 1 89 ? 0.727 13.562 6.301 1 98.81 89 ALA B O 1
ATOM 1870 N N . VAL B 1 90 ? -1.355 13.203 7 1 98.69 90 VAL B N 1
ATOM 1871 C CA . VAL B 1 90 ? -1.865 14.523 6.664 1 98.69 90 VAL B CA 1
ATOM 1872 C C . VAL B 1 90 ? -2.584 15.125 7.871 1 98.69 90 VAL B C 1
ATOM 1874 O O . VAL B 1 90 ? -3.381 14.445 8.523 1 98.69 90 VAL B O 1
ATOM 1877 N N . THR B 1 91 ? -2.311 16.391 8.203 1 98.5 91 THR B N 1
ATOM 1878 C CA . THR B 1 91 ? -2.947 16.984 9.367 1 98.5 91 THR B CA 1
ATOM 1879 C C . THR B 1 91 ? -3.338 18.438 9.086 1 98.5 91 THR B C 1
ATOM 1881 O O . THR B 1 91 ? -2.705 19.109 8.258 1 98.5 91 THR B O 1
ATOM 1884 N N . ASP B 1 92 ? -4.371 18.844 9.703 1 97.5 92 ASP B N 1
ATOM 1885 C CA . ASP B 1 92 ? -4.75 20.25 9.688 1 97.5 92 ASP B CA 1
ATOM 1886 C C . ASP B 1 92 ? -4.398 20.938 11.016 1 97.5 92 ASP B C 1
ATOM 1888 O O . ASP B 1 92 ? -4.848 22.047 11.289 1 97.5 92 ASP B O 1
ATOM 1892 N N . GLY B 1 93 ? -3.604 20.25 11.812 1 96.81 93 GLY B N 1
ATOM 1893 C CA . GLY B 1 93 ? -3.256 20.766 13.133 1 96.81 93 GLY B CA 1
ATOM 1894 C C . GLY B 1 93 ? -4.125 20.203 14.234 1 96.81 93 GLY B C 1
ATOM 1895 O O . GLY B 1 93 ? -3.76 20.266 15.414 1 96.81 93 GLY B O 1
ATOM 1896 N N . ASP B 1 94 ? -5.246 19.641 13.898 1 95.56 94 ASP B N 1
ATOM 1897 C CA . ASP B 1 94 ? -6.188 19.062 14.859 1 95.56 94 ASP B CA 1
ATOM 1898 C C . ASP B 1 94 ? -6.348 17.562 14.641 1 95.56 94 ASP B C 1
ATOM 1900 O O . ASP B 1 94 ? -6.066 16.766 15.539 1 95.56 94 ASP B O 1
ATOM 1904 N N . ALA B 1 95 ? -6.746 17.203 13.406 1 95.94 95 ALA B N 1
ATOM 1905 C CA . ALA B 1 95 ? -6.926 15.797 13.047 1 95.94 95 ALA B CA 1
ATOM 1906 C C . ALA B 1 95 ? -5.758 15.289 12.211 1 95.94 95 ALA B C 1
ATOM 1908 O O . ALA B 1 95 ? -5.086 16.078 11.531 1 95.94 95 ALA B O 1
ATOM 1909 N N . VAL B 1 96 ? -5.508 14 12.297 1 97.44 96 VAL B N 1
ATOM 1910 C CA . VAL B 1 96 ? -4.453 13.375 11.508 1 97.44 96 VAL B CA 1
ATOM 1911 C C . VAL B 1 96 ? -5.023 12.203 10.719 1 97.44 96 VAL B C 1
ATOM 1913 O O . VAL B 1 96 ? -5.703 11.336 11.281 1 97.44 96 VAL B O 1
ATOM 1916 N N . GLY B 1 97 ? -4.867 12.273 9.406 1 97.94 97 GLY B N 1
ATOM 1917 C CA . GLY B 1 97 ? -5.113 11.117 8.555 1 97.94 97 GLY B CA 1
ATOM 1918 C C . GLY B 1 97 ? -3.861 10.312 8.266 1 97.94 97 GLY B C 1
ATOM 1919 O O . GLY B 1 97 ? -2.785 10.875 8.062 1 97.94 97 GLY B O 1
ATOM 1920 N N . LEU B 1 98 ? -4.004 8.992 8.281 1 98.62 98 LEU B N 1
ATOM 1921 C CA . LEU B 1 98 ? -2.891 8.094 7.996 1 98.62 98 LEU B CA 1
ATOM 1922 C C . LEU B 1 98 ? -3.197 7.211 6.789 1 98.62 98 LEU B C 1
ATOM 1924 O O . LEU B 1 98 ? -4.352 6.84 6.562 1 98.62 98 LEU B O 1
ATOM 1928 N N . GLY B 1 99 ? -2.197 6.926 6.055 1 98.56 99 GLY B N 1
ATOM 1929 C CA . GLY B 1 99 ? -2.264 5.996 4.938 1 98.56 99 GLY B CA 1
ATOM 1930 C C . GLY B 1 99 ? -0.923 5.367 4.609 1 98.56 99 GLY B C 1
ATOM 1931 O O . GLY B 1 99 ? 0.128 5.945 4.891 1 98.56 99 GLY B O 1
ATOM 1932 N N . ALA B 1 100 ? -0.965 4.215 4.066 1 98.62 100 ALA B N 1
ATOM 1933 C CA . ALA B 1 100 ? 0.263 3.547 3.645 1 98.62 100 ALA B CA 1
ATOM 1934 C C . ALA B 1 100 ? 0.248 3.266 2.145 1 98.62 100 ALA B C 1
ATOM 1936 O O . ALA B 1 100 ? -0.819 3.119 1.545 1 98.62 100 ALA B O 1
ATOM 1937 N N . GLY B 1 101 ? 1.424 3.301 1.585 1 98.5 101 GLY B N 1
ATOM 1938 C CA . GLY B 1 101 ? 1.593 2.807 0.228 1 98.5 101 GLY B CA 1
ATOM 1939 C C . GLY B 1 101 ? 1.798 1.305 0.161 1 98.5 101 GLY B C 1
ATOM 1940 O O . GLY B 1 101 ? 1.522 0.592 1.129 1 98.5 101 GLY B O 1
ATOM 1941 N N . PRO B 1 102 ? 2.195 0.856 -1.009 1 98.5 102 PRO B N 1
ATOM 1942 C CA . PRO B 1 102 ? 2.41 -0.583 -1.177 1 98.5 102 PRO B CA 1
ATOM 1943 C C . PRO B 1 102 ? 3.568 -1.109 -0.332 1 98.5 102 PRO B C 1
ATOM 1945 O O . PRO B 1 102 ? 4.367 -0.325 0.185 1 98.5 102 PRO B O 1
ATOM 1948 N N . ARG B 1 103 ? 3.523 -2.371 -0.107 1 98.44 103 ARG B N 1
ATOM 1949 C CA . ARG B 1 103 ? 4.641 -3.076 0.511 1 98.44 103 ARG B CA 1
ATOM 1950 C C . ARG B 1 103 ? 5.332 -3.994 -0.492 1 98.44 103 ARG B C 1
ATOM 1952 O O . ARG B 1 103 ? 4.668 -4.695 -1.258 1 98.44 103 ARG B O 1
ATOM 1959 N N . LEU B 1 104 ? 6.621 -3.959 -0.5 1 98 104 LEU B N 1
ATOM 1960 C CA . LEU B 1 104 ? 7.418 -4.773 -1.409 1 98 104 LEU B CA 1
ATOM 1961 C C . LEU B 1 104 ? 8.414 -5.629 -0.638 1 98 104 LEU B C 1
ATOM 1963 O O . LEU B 1 104 ? 9.172 -5.113 0.193 1 98 104 LEU B O 1
ATOM 1967 N N . GLU B 1 105 ? 8.391 -6.883 -0.941 1 97.88 105 GLU B N 1
ATOM 1968 C CA . GLU B 1 105 ? 9.359 -7.773 -0.311 1 97.88 105 GLU B CA 1
ATOM 1969 C C . GLU B 1 105 ? 10.773 -7.496 -0.822 1 97.88 105 GLU B C 1
ATOM 1971 O O . GLU B 1 105 ? 10.984 -7.379 -2.029 1 97.88 105 GLU B O 1
ATOM 1976 N N . LEU B 1 106 ? 11.664 -7.363 0.14 1 97.88 106 LEU B N 1
ATOM 1977 C CA . LEU B 1 106 ? 13.062 -7.168 -0.231 1 97.88 106 LEU B CA 1
ATOM 1978 C C . LEU B 1 106 ? 13.75 -8.508 -0.481 1 97.88 106 LEU B C 1
ATOM 1980 O O . LEU B 1 106 ? 13.5 -9.484 0.232 1 97.88 106 LEU B O 1
ATOM 1984 N N . PRO B 1 107 ? 14.625 -8.547 -1.511 1 96.75 107 PRO B N 1
ATOM 1985 C CA . PRO B 1 107 ? 15.445 -9.75 -1.676 1 96.75 107 PRO B CA 1
ATOM 1986 C C . PRO B 1 107 ? 16.281 -10.07 -0.437 1 96.75 107 PRO B C 1
ATOM 1988 O O . PRO B 1 107 ? 16.719 -9.164 0.262 1 96.75 107 PRO B O 1
ATOM 1991 N N . ASP B 1 108 ? 16.5 -11.352 -0.231 1 95.38 108 ASP B N 1
ATOM 1992 C CA . ASP B 1 108 ? 17.203 -11.82 0.961 1 95.38 108 ASP B CA 1
ATOM 1993 C C . ASP B 1 108 ? 18.562 -11.125 1.104 1 95.38 108 ASP B C 1
ATOM 1995 O O . ASP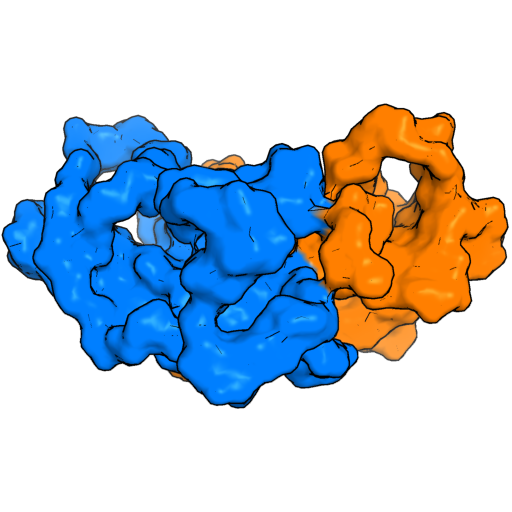 B 1 108 ? 18.953 -10.727 2.205 1 95.38 108 ASP B O 1
ATOM 1999 N N . ARG B 1 109 ? 19.25 -10.938 0.036 1 94.19 109 ARG B N 1
ATOM 2000 C CA . ARG B 1 109 ? 20.578 -10.367 0.094 1 94.19 109 ARG B CA 1
ATOM 2001 C C . ARG B 1 109 ? 20.531 -8.914 0.564 1 94.19 109 ARG B C 1
ATOM 2003 O O . ARG B 1 109 ? 21.484 -8.43 1.188 1 94.19 109 ARG B O 1
ATOM 2010 N N . ILE B 1 110 ? 19.484 -8.258 0.255 1 96.56 110 ILE B N 1
ATOM 2011 C CA . ILE B 1 110 ? 19.297 -6.887 0.712 1 96.56 110 ILE B CA 1
ATOM 2012 C C . ILE B 1 110 ? 18.766 -6.891 2.146 1 96.56 110 ILE B C 1
ATOM 2014 O O . ILE B 1 110 ? 19.297 -6.18 3.008 1 96.56 110 ILE B O 1
ATOM 2018 N N . ALA B 1 111 ? 17.797 -7.73 2.395 1 97.56 111 ALA B N 1
ATOM 2019 C CA . ALA B 1 111 ? 17.156 -7.828 3.709 1 97.56 111 ALA B CA 1
ATOM 2020 C C . ALA B 1 111 ? 18.188 -8.172 4.785 1 97.56 111 ALA B C 1
ATOM 2022 O O . ALA B 1 111 ? 18.172 -7.598 5.879 1 97.56 111 ALA B O 1
ATOM 2023 N N . ASP B 1 112 ? 19.047 -9.039 4.488 1 97.25 112 ASP B N 1
ATOM 2024 C CA . ASP B 1 112 ? 20.062 -9.461 5.445 1 97.25 112 ASP B CA 1
ATOM 2025 C C . ASP B 1 112 ? 20.938 -8.289 5.875 1 97.25 112 ASP B C 1
ATOM 2027 O O . ASP B 1 112 ? 21.25 -8.141 7.059 1 97.25 112 ASP B O 1
ATOM 2031 N N . ARG B 1 113 ? 21.312 -7.488 4.945 1 97.75 113 ARG B N 1
ATOM 2032 C CA . ARG B 1 113 ? 22.156 -6.344 5.246 1 97.75 113 ARG B CA 1
ATOM 2033 C C . ARG B 1 113 ? 21.422 -5.316 6.094 1 97.75 113 ARG B C 1
ATOM 2035 O O . ARG B 1 113 ? 21.984 -4.738 7.02 1 97.75 113 ARG B O 1
ATOM 2042 N N . VAL B 1 114 ? 20.188 -5.086 5.75 1 98 114 VAL B N 1
ATOM 2043 C CA . VAL B 1 114 ? 19.375 -4.145 6.52 1 98 114 VAL B CA 1
ATOM 2044 C C . VAL B 1 114 ? 19.188 -4.668 7.941 1 98 114 VAL B C 1
ATOM 2046 O O . VAL B 1 114 ? 19.281 -3.908 8.906 1 98 114 VAL B O 1
ATOM 2049 N N . GLU B 1 115 ? 18.938 -5.934 8.047 1 97.06 115 GLU B N 1
ATOM 2050 C CA . GLU B 1 115 ? 18.781 -6.562 9.352 1 97.06 115 GLU B CA 1
ATOM 2051 C C . GLU B 1 115 ? 20.062 -6.484 10.172 1 97.06 115 GLU B C 1
ATOM 2053 O O . GLU B 1 115 ? 20.016 -6.449 11.398 1 97.06 115 GLU B O 1
ATOM 2058 N N . ASP B 1 116 ? 21.141 -6.383 9.484 1 97.12 116 ASP B N 1
ATOM 2059 C CA . ASP B 1 116 ? 22.438 -6.273 10.148 1 97.12 116 ASP B CA 1
ATOM 2060 C C . ASP B 1 116 ? 22.734 -4.824 10.531 1 97.12 116 ASP B C 1
ATOM 2062 O O . ASP B 1 116 ? 23.828 -4.52 11.031 1 97.12 116 ASP B O 1
ATOM 2066 N N . GLY B 1 117 ? 21.859 -3.916 10.219 1 96.62 117 GLY B N 1
ATOM 2067 C CA . GLY B 1 117 ? 21.969 -2.572 10.766 1 96.62 117 GLY B CA 1
ATOM 2068 C C . GLY B 1 117 ? 22.219 -1.516 9.703 1 96.62 117 GLY B C 1
ATOM 2069 O O . GLY B 1 117 ? 22.25 -0.321 10.008 1 96.62 117 GLY B O 1
ATOM 2070 N N . GLU B 1 118 ? 22.359 -1.902 8.445 1 97.25 118 GLU B N 1
ATOM 2071 C CA . GLU B 1 118 ? 22.578 -0.919 7.387 1 97.25 118 GLU B CA 1
ATOM 2072 C C . GLU B 1 118 ? 21.281 -0.28 6.941 1 97.25 118 GLU B C 1
ATOM 2074 O O . GLU B 1 118 ? 20.203 -0.864 7.113 1 97.25 118 GLU B O 1
ATOM 2079 N N . GLU B 1 119 ? 21.422 0.923 6.371 1 96.94 119 GLU B N 1
ATOM 2080 C CA . GLU B 1 119 ? 20.25 1.612 5.82 1 96.94 119 GLU B CA 1
ATOM 2081 C C . GLU B 1 119 ? 19.922 1.093 4.426 1 96.94 119 GLU B C 1
ATOM 2083 O O . GLU B 1 119 ? 20.812 0.823 3.621 1 96.94 119 GLU B O 1
ATOM 2088 N N . LEU B 1 120 ? 18.672 1.041 4.121 1 97.12 120 LEU B N 1
ATOM 2089 C CA . LEU B 1 120 ? 18.203 0.465 2.863 1 97.12 120 LEU B CA 1
ATOM 2090 C C . LEU B 1 120 ? 18.766 1.242 1.674 1 97.12 120 LEU B C 1
ATOM 2092 O O . LEU B 1 120 ? 19.25 0.646 0.713 1 97.12 120 LEU B O 1
ATOM 2096 N N . GLY B 1 121 ? 18.656 2.617 1.72 1 94.12 121 GLY B N 1
ATOM 2097 C CA . GLY B 1 121 ? 19.125 3.441 0.618 1 94.12 121 GLY B CA 1
ATOM 2098 C C . GLY B 1 121 ? 20.531 3.109 0.182 1 94.12 121 GLY B C 1
ATOM 2099 O O . GLY B 1 121 ? 20.75 2.656 -0.943 1 94.12 121 GLY B O 1
ATOM 2100 N N . PRO B 1 122 ? 21.484 3.262 1.064 1 95 122 PRO B N 1
ATOM 2101 C CA . PRO B 1 122 ? 22.875 2.928 0.771 1 95 122 PRO B CA 1
ATOM 2102 C C . PRO B 1 122 ? 23.047 1.477 0.332 1 95 122 PRO B C 1
ATOM 2104 O O . PRO B 1 122 ? 23.875 1.19 -0.544 1 95 122 PRO B O 1
ATOM 2107 N N . VAL B 1 123 ? 22.312 0.501 0.919 1 96.5 123 VAL B N 1
ATOM 2108 C CA . VAL B 1 123 ? 22.406 -0.902 0.534 1 96.5 123 VAL B CA 1
ATOM 2109 C C . VAL B 1 123 ? 21.969 -1.071 -0.92 1 96.5 123 VAL B C 1
ATOM 2111 O O . VAL B 1 123 ? 22.641 -1.76 -1.697 1 96.5 123 VAL B O 1
ATOM 2114 N N . MET B 1 124 ? 20.875 -0.455 -1.292 1 94.12 124 MET B N 1
ATOM 2115 C CA . MET B 1 124 ? 20.391 -0.512 -2.672 1 94.12 124 MET B CA 1
ATOM 2116 C C . MET B 1 124 ? 21.422 0.074 -3.627 1 94.12 124 MET B C 1
ATOM 2118 O O . MET B 1 124 ? 21.703 -0.503 -4.68 1 94.12 124 MET B O 1
ATOM 2122 N N . ASP B 1 125 ? 21.984 1.223 -3.256 1 93.94 125 ASP B N 1
ATOM 2123 C CA . ASP B 1 125 ? 23 1.86 -4.078 1 93.94 125 ASP B CA 1
ATOM 2124 C C . ASP B 1 125 ? 24.188 0.925 -4.301 1 93.94 125 ASP B C 1
ATOM 2126 O O . ASP B 1 125 ? 24.719 0.833 -5.414 1 93.94 125 ASP B O 1
ATOM 2130 N N . ASP B 1 126 ? 24.531 0.262 -3.262 1 94.5 126 ASP B N 1
ATOM 2131 C CA . ASP B 1 126 ? 25.672 -0.645 -3.33 1 94.5 126 ASP B CA 1
ATOM 2132 C C . ASP B 1 126 ? 25.359 -1.846 -4.223 1 94.5 126 ASP B C 1
ATOM 2134 O O . ASP B 1 126 ? 26.141 -2.16 -5.133 1 94.5 126 ASP B O 1
ATOM 2138 N N . VAL B 1 127 ? 24.219 -2.449 -4.016 1 91.38 127 VAL B N 1
ATOM 2139 C CA . VAL B 1 127 ? 23.844 -3.674 -4.715 1 91.38 127 VAL B CA 1
ATOM 2140 C C . VAL B 1 127 ? 23.641 -3.385 -6.199 1 91.38 127 VAL B C 1
ATOM 2142 O O . VAL B 1 127 ? 23.969 -4.211 -7.051 1 91.38 127 VAL B O 1
ATOM 2145 N N . LEU B 1 128 ? 23.141 -2.242 -6.555 1 87.94 128 LEU B N 1
ATOM 2146 C CA . LEU B 1 128 ? 22.828 -1.904 -7.938 1 87.94 128 LEU B CA 1
ATOM 2147 C C . LEU B 1 128 ? 23.953 -1.099 -8.578 1 87.94 128 LEU B C 1
ATOM 2149 O O . LEU B 1 128 ? 23.875 -0.76 -9.758 1 87.94 128 LEU B O 1
ATOM 2153 N N . ASP B 1 129 ? 24.938 -0.691 -7.836 1 89.56 129 ASP B N 1
ATOM 2154 C CA . ASP B 1 129 ? 26.031 0.157 -8.289 1 89.56 129 ASP B CA 1
ATOM 2155 C C . ASP B 1 129 ? 25.516 1.499 -8.805 1 89.56 129 ASP B C 1
ATOM 2157 O O . ASP B 1 129 ? 25.812 1.894 -9.938 1 89.56 129 ASP B O 1
ATOM 2161 N N . THR B 1 130 ? 24.688 2.082 -8.023 1 88.75 130 THR B N 1
ATOM 2162 C CA . THR B 1 130 ? 24.094 3.379 -8.328 1 88.75 130 THR B CA 1
ATOM 2163 C C . THR B 1 130 ? 24.297 4.355 -7.176 1 88.75 130 THR B C 1
ATOM 2165 O O . THR B 1 130 ? 24.938 4.02 -6.18 1 88.75 130 THR B O 1
ATOM 2168 N N . THR B 1 131 ? 23.938 5.656 -7.379 1 87.62 131 THR B N 1
ATOM 2169 C CA . THR B 1 131 ? 23.938 6.672 -6.328 1 87.62 131 THR B CA 1
ATOM 2170 C C . THR B 1 131 ? 22.578 7.375 -6.254 1 87.62 131 THR B C 1
ATOM 2172 O O . THR B 1 131 ? 22 7.719 -7.285 1 87.62 131 THR B O 1
ATOM 2175 N N . GLY B 1 132 ? 22.031 7.512 -5.055 1 87 132 GLY B N 1
ATOM 2176 C CA . GLY B 1 132 ? 20.844 8.312 -4.816 1 87 132 GLY B CA 1
ATOM 2177 C C . GLY B 1 132 ? 19.547 7.598 -5.195 1 87 132 GLY B C 1
ATOM 2178 O O . GLY B 1 132 ? 18.594 8.227 -5.652 1 87 132 GLY B O 1
ATOM 2179 N N . VAL B 1 133 ? 19.516 6.273 -5.094 1 85.56 133 VAL B N 1
ATOM 2180 C CA . VAL B 1 133 ? 18.344 5.48 -5.453 1 85.56 133 VAL B CA 1
ATOM 2181 C C . VAL B 1 133 ? 17.141 5.957 -4.656 1 85.56 133 VAL B C 1
ATOM 2183 O O . VAL B 1 133 ? 16.016 5.977 -5.172 1 85.56 133 VAL B O 1
ATOM 2186 N N . ALA B 1 134 ? 17.344 6.398 -3.461 1 81.12 134 ALA B N 1
ATOM 2187 C CA . ALA B 1 134 ? 16.266 6.797 -2.561 1 81.12 134 ALA B CA 1
ATOM 2188 C C . ALA B 1 134 ? 15.57 8.062 -3.057 1 81.12 134 ALA B C 1
ATOM 2190 O O . ALA B 1 134 ? 14.406 8.305 -2.74 1 81.12 134 ALA B O 1
ATOM 2191 N N . GLN B 1 135 ? 16.203 8.883 -3.881 1 81.44 135 GLN B N 1
ATOM 2192 C CA . GLN B 1 135 ? 15.656 10.141 -4.375 1 81.44 135 GLN B CA 1
ATOM 2193 C C . GLN B 1 135 ? 15.227 10.016 -5.832 1 81.44 135 GLN B C 1
ATOM 2195 O O . GLN B 1 135 ? 14.703 10.969 -6.414 1 81.44 135 GLN B O 1
ATOM 2200 N N . ARG B 1 136 ? 15.383 8.844 -6.375 1 86.06 136 ARG B N 1
ATOM 2201 C CA . ARG B 1 136 ? 15.062 8.625 -7.781 1 86.06 136 ARG B CA 1
ATOM 2202 C C . ARG B 1 136 ? 14.047 7.496 -7.941 1 86.06 136 ARG B C 1
ATOM 2204 O O . ARG B 1 136 ? 12.844 7.699 -7.758 1 86.06 136 ARG B O 1
ATOM 2211 N N . GLU B 1 137 ? 14.516 6.328 -8.344 1 85.81 137 GLU B N 1
ATOM 2212 C CA . GLU B 1 137 ? 13.602 5.223 -8.641 1 85.81 137 GLU B CA 1
ATOM 2213 C C . GLU B 1 137 ? 13.125 4.551 -7.355 1 85.81 137 GLU B C 1
ATOM 2215 O O . GLU B 1 137 ? 12.016 4.023 -7.305 1 85.81 137 GLU B O 1
ATOM 2220 N N . GLY B 1 138 ? 13.977 4.703 -6.352 1 89.44 138 GLY B N 1
ATOM 2221 C CA . GLY B 1 138 ? 13.695 3.982 -5.125 1 89.44 138 GLY B CA 1
ATOM 2222 C C . GLY B 1 138 ? 13.766 2.477 -5.285 1 89.44 138 GLY B C 1
ATOM 2223 O O . GLY B 1 138 ? 13.891 1.972 -6.402 1 89.44 138 GLY B O 1
ATOM 2224 N N . ALA B 1 139 ? 13.727 1.776 -4.207 1 91.62 139 ALA B N 1
ATOM 2225 C CA . ALA B 1 139 ? 13.719 0.316 -4.227 1 91.62 139 ALA B CA 1
ATOM 2226 C C . ALA B 1 139 ? 12.516 -0.218 -4.996 1 91.62 139 ALA B C 1
ATOM 2228 O O . ALA B 1 139 ? 12.625 -1.214 -5.719 1 91.62 139 ALA B O 1
ATOM 2229 N N . ALA B 1 140 ? 11.406 0.495 -4.902 1 93.75 140 ALA B N 1
ATOM 2230 C CA . ALA B 1 140 ? 10.188 0.069 -5.582 1 93.75 140 ALA B CA 1
ATOM 2231 C C . ALA B 1 140 ? 10.383 0.045 -7.094 1 93.75 140 ALA B C 1
ATOM 2233 O O . ALA B 1 140 ? 10.047 -0.943 -7.754 1 93.75 140 ALA B O 1
ATOM 2234 N N . GLY B 1 141 ? 10.875 1.105 -7.617 1 93.44 141 GLY B N 1
ATOM 2235 C CA . GLY B 1 141 ? 11.117 1.168 -9.055 1 93.44 141 GLY B CA 1
ATOM 2236 C C . GLY B 1 141 ? 12.094 0.112 -9.539 1 93.44 141 GLY B C 1
ATOM 2237 O O . GLY B 1 141 ? 11.859 -0.53 -10.562 1 93.44 141 GLY B O 1
ATOM 2238 N N . VAL B 1 142 ? 13.125 -0.126 -8.797 1 92.06 142 VAL B N 1
ATOM 2239 C CA . VAL B 1 142 ? 14.172 -1.062 -9.18 1 92.06 142 VAL B CA 1
ATOM 2240 C C . VAL B 1 142 ? 13.641 -2.492 -9.133 1 92.06 142 VAL B C 1
ATOM 2242 O O . VAL B 1 142 ? 13.805 -3.256 -10.086 1 92.06 142 VAL B O 1
ATOM 2245 N N . LEU B 1 143 ? 12.945 -2.844 -8.086 1 93.75 143 LEU B N 1
ATOM 2246 C CA . LEU B 1 143 ? 12.531 -4.223 -7.855 1 93.75 143 LEU B CA 1
ATOM 2247 C C . LEU B 1 143 ? 11.375 -4.602 -8.773 1 93.75 143 LEU B C 1
ATOM 2249 O O . LEU B 1 143 ? 11.195 -5.777 -9.094 1 93.75 143 LEU B O 1
ATOM 2253 N N . THR B 1 144 ? 10.672 -3.6 -9.281 1 95.69 144 THR B N 1
ATOM 2254 C CA . THR B 1 144 ? 9.508 -3.893 -10.109 1 95.69 144 THR B CA 1
ATOM 2255 C C . THR B 1 144 ? 9.781 -3.562 -11.57 1 95.69 144 THR B C 1
ATOM 2257 O O . THR B 1 144 ? 8.859 -3.471 -12.383 1 95.69 144 THR B O 1
ATOM 2260 N N . ASP B 1 145 ? 11.023 -3.299 -11.844 1 92.56 145 ASP B N 1
ATOM 2261 C CA . ASP B 1 145 ? 11.422 -2.934 -13.203 1 92.56 145 ASP B CA 1
ATOM 2262 C C . ASP B 1 145 ? 10.586 -1.766 -13.727 1 92.56 145 ASP B C 1
ATOM 2264 O O . ASP B 1 145 ? 10.109 -1.794 -14.859 1 92.56 145 ASP B O 1
ATOM 2268 N N . GLY B 1 146 ? 10.289 -0.851 -12.867 1 92.19 146 GLY B N 1
ATOM 2269 C CA . GLY B 1 146 ? 9.648 0.405 -13.234 1 92.19 146 GLY B CA 1
ATOM 2270 C C . GLY B 1 146 ? 8.141 0.324 -13.258 1 92.19 146 GLY B C 1
ATOM 2271 O O . GLY B 1 146 ? 7.461 1.32 -13.523 1 92.19 146 GLY B O 1
ATOM 2272 N N . ILE B 1 147 ? 7.551 -0.799 -12.93 1 93.69 147 ILE B N 1
ATOM 2273 C CA . ILE B 1 147 ? 6.102 -0.952 -12.938 1 93.69 147 ILE B CA 1
ATOM 2274 C C . ILE B 1 147 ? 5.48 -0.091 -11.844 1 93.69 147 ILE B C 1
ATOM 2276 O O . ILE B 1 147 ? 4.457 0.559 -12.055 1 93.69 147 ILE B O 1
ATOM 2280 N N . VAL B 1 148 ? 6.066 -0.139 -10.688 1 94.38 148 VAL B N 1
ATOM 2281 C CA . VAL B 1 148 ? 5.711 0.754 -9.586 1 94.38 148 VAL B CA 1
ATOM 2282 C C . VAL B 1 148 ? 6.82 1.784 -9.383 1 94.38 148 VAL B C 1
ATOM 2284 O O . VAL B 1 148 ? 7.918 1.445 -8.93 1 94.38 148 VAL B O 1
ATOM 2287 N N . THR B 1 149 ? 6.516 2.994 -9.703 1 94.94 149 THR B N 1
ATOM 2288 C CA . THR B 1 149 ? 7.512 4.023 -9.43 1 94.94 149 THR B CA 1
ATOM 2289 C C . THR B 1 149 ? 7.441 4.469 -7.973 1 94.94 149 THR B C 1
ATOM 2291 O O . THR B 1 149 ? 6.406 4.312 -7.32 1 94.94 149 THR B O 1
ATOM 2294 N N . ARG B 1 150 ? 8.531 5.008 -7.547 1 95 150 ARG B N 1
ATOM 2295 C CA . ARG B 1 150 ? 8.547 5.543 -6.191 1 95 150 ARG B CA 1
ATOM 2296 C C . ARG B 1 150 ? 7.469 6.605 -6.012 1 95 150 ARG B C 1
ATOM 2298 O O . ARG B 1 150 ? 6.781 6.637 -4.988 1 95 150 ARG B O 1
ATOM 2305 N N . GLU B 1 151 ? 7.309 7.473 -6.965 1 96.38 151 GLU B N 1
ATOM 2306 C CA . GLU B 1 151 ? 6.301 8.523 -6.891 1 96.38 151 GLU B CA 1
ATOM 2307 C C . GLU B 1 151 ? 4.895 7.934 -6.797 1 96.38 151 GLU B C 1
ATOM 2309 O O . GLU B 1 151 ? 4.078 8.391 -5.996 1 96.38 151 GLU B O 1
ATOM 2314 N N . ASP B 1 152 ? 4.645 6.895 -7.617 1 95.81 152 ASP B N 1
ATOM 2315 C CA . ASP B 1 152 ? 3.344 6.234 -7.578 1 95.81 152 ASP B CA 1
ATOM 2316 C C . ASP B 1 152 ? 3.068 5.645 -6.199 1 95.81 152 ASP B C 1
ATOM 2318 O O . ASP B 1 152 ? 1.954 5.75 -5.684 1 95.81 152 ASP B O 1
ATOM 2322 N N . ALA B 1 153 ? 4.086 4.992 -5.688 1 97.31 153 ALA B N 1
ATOM 2323 C CA . ALA B 1 153 ? 3.945 4.355 -4.379 1 97.31 153 ALA B CA 1
ATOM 2324 C C . ALA B 1 153 ? 3.658 5.387 -3.295 1 97.31 153 ALA B C 1
ATOM 2326 O O . ALA B 1 153 ? 2.742 5.211 -2.488 1 97.31 153 ALA B O 1
ATOM 2327 N N . LEU B 1 154 ? 4.391 6.504 -3.285 1 98.19 154 LEU B N 1
ATOM 2328 C CA . LEU B 1 154 ? 4.215 7.551 -2.283 1 98.19 154 LEU B CA 1
ATOM 2329 C C . LEU B 1 154 ? 2.889 8.281 -2.488 1 98.19 154 LEU B C 1
ATOM 2331 O O . LEU B 1 154 ? 2.236 8.672 -1.519 1 98.19 154 LEU B O 1
ATOM 2335 N N . TYR B 1 155 ? 2.512 8.43 -3.74 1 98.12 155 TYR B N 1
ATOM 2336 C CA . TYR B 1 155 ? 1.23 9.039 -4.086 1 98.12 155 TYR B CA 1
ATOM 2337 C C . TYR B 1 155 ? 0.076 8.281 -3.445 1 98.12 155 TYR B C 1
ATOM 2339 O O . TYR B 1 155 ? -0.844 8.883 -2.891 1 98.12 155 TYR B O 1
ATOM 2347 N N . GLN B 1 156 ? 0.128 7.008 -3.498 1 98.06 156 GLN B N 1
ATOM 2348 C CA . GLN B 1 156 ? -0.928 6.191 -2.908 1 98.06 156 GLN B CA 1
ATOM 2349 C C . GLN B 1 156 ? -1.009 6.402 -1.399 1 98.06 156 GLN B C 1
ATOM 2351 O O . GLN B 1 156 ? -2.104 6.484 -0.836 1 98.06 156 GLN B O 1
ATOM 2356 N N . ALA B 1 157 ? 0.136 6.461 -0.776 1 98.69 157 ALA B N 1
ATOM 2357 C CA . ALA B 1 157 ? 0.167 6.68 0.667 1 98.69 157 ALA B CA 1
ATOM 2358 C C . ALA B 1 157 ? -0.457 8.023 1.028 1 98.69 157 ALA B C 1
ATOM 2360 O O . ALA B 1 157 ? -1.29 8.109 1.935 1 98.69 157 ALA B O 1
ATOM 2361 N N . VAL B 1 158 ? -0.071 9.07 0.317 1 98.81 158 VAL B N 1
ATOM 2362 C CA . VAL B 1 158 ? -0.55 10.414 0.615 1 98.81 158 VAL B CA 1
ATOM 2363 C C . VAL B 1 158 ? -2.049 10.5 0.341 1 98.81 158 VAL B C 1
ATOM 2365 O O . VAL B 1 158 ? -2.799 11.078 1.134 1 98.81 158 VAL B O 1
ATOM 2368 N N . ALA B 1 159 ? -2.496 9.922 -0.786 1 98.31 159 ALA B N 1
ATOM 2369 C CA . ALA B 1 159 ? -3.918 9.93 -1.121 1 98.31 159 ALA B CA 1
ATOM 2370 C C . ALA B 1 159 ? -4.738 9.219 -0.047 1 98.31 159 ALA B C 1
ATOM 2372 O O . ALA B 1 159 ? -5.805 9.703 0.347 1 98.31 159 ALA B O 1
ATOM 2373 N N . ALA B 1 160 ? -4.246 8.109 0.426 1 98.19 160 ALA B N 1
ATOM 2374 C CA . ALA B 1 160 ? -4.922 7.371 1.488 1 98.19 160 ALA B CA 1
ATOM 2375 C C . ALA B 1 160 ? -5.008 8.203 2.768 1 98.19 160 ALA B C 1
ATOM 2377 O O . ALA B 1 160 ? -6.047 8.227 3.432 1 98.19 160 ALA B O 1
ATOM 2378 N N . ALA B 1 161 ? -3.926 8.867 3.086 1 98.44 161 ALA B N 1
ATOM 2379 C CA . ALA B 1 161 ? -3.895 9.695 4.285 1 98.44 161 ALA B CA 1
ATOM 2380 C C . ALA B 1 161 ? -4.852 10.883 4.156 1 98.44 161 ALA B C 1
ATOM 2382 O O . ALA B 1 161 ? -5.434 11.328 5.148 1 98.44 161 ALA B O 1
ATOM 2383 N N . PHE B 1 162 ? -4.977 11.367 2.947 1 98 162 PHE B N 1
ATOM 2384 C CA . PHE B 1 162 ? -5.777 12.547 2.658 1 98 162 PHE B CA 1
ATOM 2385 C C . PHE B 1 162 ? -7.266 12.227 2.703 1 98 162 PHE B C 1
ATOM 2387 O O . PHE B 1 162 ? -8.102 13.125 2.77 1 98 162 PHE B O 1
ATOM 2394 N N . ALA B 1 163 ? -7.641 10.953 2.697 1 96.88 163 ALA B N 1
ATOM 2395 C CA . ALA B 1 163 ? -9.016 10.469 2.627 1 96.88 163 ALA B CA 1
ATOM 2396 C C . ALA B 1 163 ? -9.859 11.055 3.758 1 96.88 163 ALA B C 1
ATOM 2398 O O . ALA B 1 163 ? -11.031 11.391 3.557 1 96.88 163 ALA B O 1
ATOM 2399 N N . ARG B 1 164 ? -9.297 11.227 4.887 1 95.56 164 ARG B N 1
ATOM 2400 C CA . ARG B 1 164 ? -10.008 11.742 6.051 1 95.56 164 ARG B CA 1
ATOM 2401 C C . ARG B 1 164 ? -10.586 13.125 5.773 1 95.56 164 ARG B C 1
ATOM 2403 O O . ARG B 1 164 ? -11.602 13.508 6.352 1 95.56 164 ARG B O 1
ATOM 2410 N N . PHE B 1 165 ? -9.961 13.844 4.918 1 95.44 165 PHE B N 1
ATOM 2411 C CA . PHE B 1 165 ? -10.328 15.234 4.68 1 95.44 165 PHE B CA 1
ATOM 2412 C C . PHE B 1 165 ? -11.133 15.367 3.389 1 95.44 165 PHE B C 1
ATOM 2414 O O . PHE B 1 165 ? -11.461 16.469 2.969 1 95.44 165 PHE B O 1
ATOM 2421 N N . LEU B 1 166 ? -11.359 14.273 2.732 1 92 166 LEU B N 1
ATOM 2422 C CA . LEU B 1 166 ? -12.062 14.281 1.455 1 92 166 LEU B CA 1
ATOM 2423 C C . LEU B 1 166 ? -13.477 13.734 1.611 1 92 166 LEU B C 1
ATOM 2425 O O . LEU B 1 166 ? -14.383 14.102 0.859 1 92 166 LEU B O 1
ATOM 2429 N N . SER B 1 167 ? -13.602 12.773 2.49 1 87.75 167 SER B N 1
ATOM 2430 C CA . SER B 1 167 ? -14.875 12.07 2.641 1 87.75 167 SER B CA 1
ATOM 2431 C C . SER B 1 167 ? -15.641 12.562 3.861 1 87.75 167 SER B C 1
ATOM 2433 O O . SER B 1 167 ? -15.055 12.773 4.926 1 87.75 167 SER B O 1
ATOM 2435 N N . ASP B 1 168 ? -16.922 12.695 3.754 1 87.44 168 ASP B N 1
ATOM 2436 C CA . ASP B 1 168 ? -17.766 13.125 4.855 1 87.44 168 ASP B CA 1
ATOM 2437 C C . ASP B 1 168 ? -18 11.984 5.844 1 87.44 168 ASP B C 1
ATOM 2439 O O . ASP B 1 168 ? -18.609 12.188 6.898 1 87.44 168 ASP B O 1
ATOM 2443 N N . GLN B 1 169 ? -17.438 10.844 5.512 1 87.62 169 GLN B N 1
ATOM 2444 C CA . GLN B 1 169 ? -17.672 9.68 6.363 1 87.62 169 GLN B CA 1
ATOM 2445 C C . GLN B 1 169 ? -16.859 9.773 7.656 1 87.62 169 GLN B C 1
ATOM 2447 O O . GLN B 1 169 ? -17.141 9.07 8.625 1 87.62 169 GLN B O 1
ATOM 2452 N N . TYR B 1 170 ? -15.898 10.594 7.625 1 89.12 170 TYR B N 1
ATOM 2453 C CA . TYR B 1 170 ? -15.023 10.68 8.797 1 89.12 170 TYR B CA 1
ATOM 2454 C C . TYR B 1 170 ? -15.578 11.68 9.805 1 89.12 170 TYR B C 1
ATOM 2456 O O . TYR B 1 170 ? -15.016 11.844 10.891 1 89.12 170 TYR B O 1
ATOM 2464 N N . GLU B 1 171 ? -16.609 12.305 9.477 1 79.62 171 GLU B N 1
ATOM 2465 C CA . GLU B 1 171 ? -17.25 13.258 10.375 1 79.62 171 GLU B CA 1
ATOM 2466 C C . GLU B 1 171 ? -18.141 12.547 11.391 1 79.62 171 GLU B C 1
ATOM 2468 O O . GLU B 1 171 ? -18.688 11.484 11.102 1 79.62 171 GLU B O 1
#

Foldseek 3Di:
DEEEELAPQVLLQLLLCVLCPPVHPYYHYDHDFQPADPADEAPVRQQSSQVSSFLVRCVVVVGQKGKGKGWHWYDDPPDDFIKIWMKMWMDRNPDIFIFIFDIDGDDPVLRVVVVVPDHSQVSVCVVVVHPDLVSFQHPQCVVVVNPQGPSNRSSRRSNRRCVCVVDPVVD/DEEEELAPQVLLQLLLCVLCPPVHPYYHYDHDFQPADPADEAPVRQQSSQVSSFLVRCVVVVGQKGKGKGWHWYDDPPDDFIKIWMKMWMDRNPDIFIFIFDIDGDDPVLRVVVVVPDHSQVSVCVVVVHPDLVSFQHPVCVVVVNPQGPSNRSSRRSNRRCVCVVDPVVD